Protein 2JI4 (pdb70)

Solvent-accessible surface area: 14111 Å² total; per-residue (Å²): 50,50,10,2,0,2,0,6,54,75,91,38,7,64,87,5,1,130,77,0,5,149,110,39,63,59,152,40,12,129,34,87,21,94,76,51,133,101,199,89,15,86,24,86,36,79,71,85,2,158,43,77,26,0,1,0,1,3,1,8,22,204,83,45,86,28,4,20,95,3,6,22,57,0,1,127,31,0,98,92,41,63,18,153,21,5,6,0,0,5,0,18,4,8,98,10,107,146,152,120,68,4,92,106,8,0,44,66,4,20,171,12,10,4,59,31,0,0,0,1,17,11,51,89,109,102,3,67,62,49,18,125,37,87,26,24,40,16,105,2,6,35,3,3,20,37,21,0,78,112,100,4,101,96,28,155,64,3,5,0,0,0,26,35,83,96,10,29,175,56,0,76,28,2,1,118,94,6,184,35,45,58,0,26,3,111,189,67,71,19,76,45,109,6,44,51,74,5,0,0,0,0,7,17,10,0,41,102,4,73,50,3,26,38,0,0,83,13,0,88,146,110,39,2,107,80,0,10,0,0,0,3,5,0,44,1,48,110,70,4,4,126,76,0,72,131,22,24,0,49,30,0,0,0,0,18,0,3,30,5,87,88,26,76,158,99,0,94,37,9,83,47,8,50,0,0,53,0,0,5,32,0,0,101,35,44,74,99,69,72,76,45,76,166,15,44,82,147,17,17,47,145

Foldseek 3Di:
DEAEEELDADPLFCVLVVLLCVVVVHDHFDWHWDADPVGDIDIGGDDQQAQYAYEYEAFADPCRVVSLNSLLVVLLVSVVSHHPAYEYEQADQPQQQDVRVLLVSQVSNVVSPHAEYEYEDGPDPCSCVSHPHYYHHHYPVQQVLVCCVPPPDPSQQEAEEELAVSCVVVSVVSCVVVVHHYKYWDVGAIDDQQAPGAYEYEEAEDAPCVSVQVVLVRSVVRHRDAYEYEHAYYNNPDCRLQSCQVGNHQAYEYEVSHRDVVSCVSHVSYHYQYDSVVVSQVVVCVVVVHDCVPRPPPDYSD

B-factor: mean 42.85, std 11.97, range [7.53, 80.92]

Organism: Homo sapiens (NCBI:txid9606)

Radius of gyration: 19.93 Å; Cα contacts (8 Å, |Δi|>4): 629; chains: 1; bounding box: 52×52×43 Å

Secondary structure (DSSP, 8-state):
--EEEE---SGGGGHHHHHHHHHHT-PPPPEEEEE-TTS-EEEEE-S--TT-EEEEE----S-HHHHHHHHHHHHHHHHHTT-SEEEEE-SS-SS-----HHHHHHHHHHHTT--EEEEES-SSGGGGGGSSS-EEEE--HHHHHHHHHHHSTTGGGEEEEESSGGGHHHHHHHHHHTT-EEEEE----EES--TTSEEEEEEEEE-S-HHHHHHHHHHHHTT--EEEEEEEEE---TTHHHHHHHSS--EEEEESSS--HHHHHT-TTEEEE--HHHHHHHHHHHHHT---TT-SSS----

GO terms:
  GO:0004857 enzyme inhibitor activity (F, TAS)
  GO:0006139 nucleobase-containing compound metabolic process (P, TAS)
  GO:0042802 identical protein binding (F, IPI)
  GO:0005515 protein binding (F, IPI)

CATH classification: 3.40.50.2020 (+1 more: 3.40.50.2020)

Sequence (302 aa):
GLVLFSANSNSSCMELSKKIAERLGVEMGKVQVYQEPNRETRVQIQESVRGKDVFIIQTVSKDVNTTIMELLIMVYACKTSCAKSIIGVIPYFPYSKQSIVSKLLASMMCKAGLTHLITMDLHQKEIQGFFNIPVDNLRASPFLLQYIQEEIPDYRNAVIVAKSPASAKRAQSFAERLRLGIAVIHPITVVGDVGGRIAIIVDDIIDDVDSFLAAAETLKERGAYKIFVMATHGLLSSDAPRRIEESAIDEVVVTNTIPHEVQKLQCPKIKTVDISMILSEAIRRIHNGESMSYLFRNIGLD

Structure (mmCIF, N/CA/C/O backbone):
data_2JI4
#
_entry.id   2JI4
#
_cell.length_a   104.400
_cell.length_b   104.400
_cell.length_c   192.000
_cell.angle_alpha   90.00
_cell.angle_beta   90.00
_cell.angle_gamma   120.00
#
_symmetry.space_group_name_H-M   'H 3 2'
#
loop_
_entity.id
_entity.type
_entity.pdbx_description
1 polymer 'PHOSPHORIBOSYL PYROPHOSPHATE SYNTHETASE-ASSOCIATED PROTEIN 2'
2 non-polymer 'CHLORIDE ION'
3 water water
#
loop_
_atom_site.group_PDB
_atom_site.id
_atom_site.type_symbol
_atom_site.label_atom_id
_atom_site.label_alt_id
_atom_site.label_comp_id
_atom_site.label_asym_id
_atom_site.label_entity_id
_atom_site.label_seq_id
_atom_site.pdbx_PDB_ins_code
_atom_site.Cartn_x
_atom_site.Cartn_y
_atom_site.Cartn_z
_atom_site.occupancy
_atom_site.B_iso_or_equiv
_atom_site.auth_seq_id
_atom_site.auth_comp_id
_atom_site.auth_asym_id
_atom_site.auth_atom_id
_atom_site.pdbx_PDB_model_num
ATOM 1 N N . GLY A 1 29 ? 4.973 -8.308 -25.896 1.00 57.47 19 GLY A N 1
ATOM 2 C CA . GLY A 1 29 ? 5.228 -9.776 -25.738 1.00 56.41 19 GLY A CA 1
ATOM 3 C C . GLY A 1 29 ? 5.883 -10.302 -26.981 1.00 54.98 19 GLY A C 1
ATOM 4 O O . GLY A 1 29 ? 6.187 -9.517 -27.878 1.00 54.37 19 GLY A O 1
ATOM 5 N N . LEU A 1 30 ? 6.102 -11.616 -27.056 1.00 53.54 20 LEU A N 1
ATOM 6 C CA . LEU A 1 30 ? 5.781 -12.566 -25.991 1.00 49.42 20 LEU A CA 1
ATOM 7 C C . LEU A 1 30 ? 7.007 -13.394 -25.686 1.00 48.57 20 LEU A C 1
ATOM 8 O O . LEU A 1 30 ? 7.735 -13.781 -26.587 1.00 48.57 20 LEU A O 1
ATOM 13 N N . VAL A 1 31 ? 7.233 -13.672 -24.412 1.00 47.87 21 VAL A N 1
ATOM 14 C CA . VAL A 1 31 ? 8.422 -14.399 -23.998 1.00 46.37 21 VAL A CA 1
ATOM 15 C C . VAL A 1 31 ? 8.020 -15.457 -22.975 1.00 46.10 21 VAL A C 1
ATOM 16 O O . VAL A 1 31 ? 7.228 -15.168 -22.073 1.00 46.62 21 VAL A O 1
ATOM 20 N N . LEU A 1 32 ? 8.528 -16.683 -23.130 1.00 45.05 22 LEU A N 1
ATOM 21 C CA . LEU A 1 32 ? 8.300 -17.724 -22.139 1.00 42.20 22 LEU A CA 1
ATOM 22 C C . LEU A 1 32 ? 9.587 -18.048 -21.427 1.00 41.56 22 LEU A C 1
ATOM 23 O O . LEU A 1 32 ? 10.605 -18.237 -22.065 1.00 41.33 22 LEU A O 1
ATOM 28 N N . PHE A 1 33 ? 9.536 -18.132 -20.102 1.00 42.68 23 PHE A N 1
ATOM 29 C CA . PHE A 1 33 ? 10.673 -18.604 -19.330 1.00 40.28 23 PHE A CA 1
ATOM 30 C C . PHE A 1 33 ? 10.298 -19.831 -18.502 1.00 38.77 23 PHE A C 1
ATOM 31 O O . PHE A 1 33 ? 9.137 -20.047 -18.188 1.00 40.42 23 PHE A O 1
ATOM 39 N N . SER A 1 34 ? 11.278 -20.652 -18.162 1.00 37.10 24 SER A N 1
ATOM 40 C CA . SER A 1 34 ? 11.063 -21.646 -17.137 1.00 36.84 24 SER A CA 1
ATOM 41 C C . SER A 1 34 ? 11.923 -21.224 -15.976 1.00 37.52 24 SER A C 1
ATOM 42 O O . SER A 1 34 ? 13.060 -20.822 -16.183 1.00 42.64 24 SER A O 1
ATOM 45 N N . ALA A 1 35 ? 11.401 -21.300 -14.760 1.00 35.87 25 ALA A N 1
ATOM 46 C CA . ALA A 1 35 ? 12.207 -20.964 -13.586 1.00 35.55 25 ALA A CA 1
ATOM 47 C C . ALA A 1 35 ? 12.668 -22.244 -12.907 1.00 36.50 25 ALA A C 1
ATOM 48 O O . ALA A 1 35 ? 13.155 -22.218 -11.762 1.00 35.95 25 ALA A O 1
ATOM 50 N N . ASN A 1 36 ? 12.510 -23.368 -13.614 1.00 35.34 26 ASN A N 1
ATOM 51 C CA . ASN A 1 36 ? 12.962 -24.661 -13.084 1.00 34.94 26 ASN A CA 1
ATOM 52 C C . ASN A 1 36 ? 14.410 -24.948 -13.419 1.00 35.48 26 ASN A C 1
ATOM 53 O O . ASN A 1 36 ? 14.923 -24.415 -14.404 1.00 36.19 26 ASN A O 1
ATOM 58 N N . SER A 1 37 ? 15.071 -25.744 -12.572 1.00 38.26 27 SER A N 1
ATOM 59 C CA . SER A 1 37 ? 16.532 -25.965 -12.658 1.00 40.57 27 SER A CA 1
ATOM 60 C C . SER A 1 37 ? 16.960 -27.414 -12.948 1.00 43.30 27 SER A C 1
ATOM 61 O O . SER A 1 37 ? 18.153 -27.720 -12.888 1.00 44.16 27 SER A O 1
ATOM 64 N N . ASN A 1 38 ? 16.005 -28.302 -13.240 1.00 45.71 28 ASN A N 1
ATOM 65 C CA . ASN A 1 38 ? 16.324 -29.647 -13.768 1.00 48.99 28 ASN A CA 1
ATOM 66 C C . ASN A 1 38 ? 15.387 -30.110 -14.880 1.00 50.13 28 ASN A C 1
ATOM 67 O O . ASN A 1 38 ? 14.203 -29.786 -14.880 1.00 49.97 28 ASN A O 1
ATOM 72 N N . SER A 1 39 ? 15.946 -30.882 -15.811 1.00 52.09 29 SER A N 1
ATOM 73 C CA . SER A 1 39 ? 15.280 -31.291 -17.049 1.00 51.39 29 SER A CA 1
ATOM 74 C C . SER A 1 39 ? 13.833 -31.777 -16.881 1.00 52.04 29 SER A C 1
ATOM 75 O O . SER A 1 39 ? 12.945 -31.452 -17.707 1.00 50.22 29 SER A O 1
ATOM 78 N N . SER A 1 40 ? 13.592 -32.545 -15.813 1.00 50.11 30 SER A N 1
ATOM 79 C CA . SER A 1 40 ? 12.281 -33.160 -15.608 1.00 46.35 30 SER A CA 1
ATOM 80 C C . SER A 1 40 ? 11.196 -32.124 -15.346 1.00 45.14 30 SER A C 1
ATOM 81 O O . SER A 1 40 ? 10.028 -32.324 -15.725 1.00 46.62 30 SER A O 1
ATOM 84 N N . CYS A 1 41 ? 11.588 -31.011 -14.730 1.00 39.75 31 CYS A N 1
ATOM 85 C CA . CYS A 1 41 ? 10.645 -29.966 -14.391 1.00 39.11 31 CYS A CA 1
ATOM 86 C C . CYS A 1 41 ? 10.475 -28.946 -15.486 1.00 43.05 31 CYS A C 1
ATOM 87 O O . CYS A 1 41 ? 9.659 -28.035 -15.367 1.00 45.05 31 CYS A O 1
ATOM 90 N N . MET A 1 42 ? 11.228 -29.100 -16.566 1.00 46.11 32 MET A N 1
ATOM 91 C CA . MET A 1 42 ? 11.133 -28.168 -17.658 1.00 48.66 32 MET A CA 1
ATOM 92 C C . MET A 1 42 ? 10.381 -28.810 -18.813 1.00 49.99 32 MET A C 1
ATOM 93 O O . MET A 1 42 ? 10.247 -28.210 -19.893 1.00 48.61 32 MET A O 1
ATOM 98 N N . GLU A 1 43 ? 9.901 -30.036 -18.604 1.00 50.36 33 GLU A N 1
ATOM 99 C CA . GLU A 1 43 ? 9.222 -30.747 -19.690 1.00 49.40 33 GLU A CA 1
ATOM 100 C C . GLU A 1 43 ? 7.956 -30.018 -20.115 1.00 47.45 33 GLU A C 1
ATOM 101 O O . GLU A 1 43 ? 7.740 -29.765 -21.302 1.00 46.80 33 GLU A O 1
ATOM 107 N N . LEU A 1 44 ? 7.131 -29.661 -19.137 1.00 44.65 34 LEU A N 1
ATOM 108 C CA . LEU A 1 44 ? 5.871 -28.997 -19.430 1.00 42.04 34 LEU A CA 1
ATOM 109 C C . LEU A 1 44 ? 6.110 -27.715 -20.217 1.00 41.31 34 LEU A C 1
ATOM 110 O O . LEU A 1 44 ? 5.477 -27.488 -21.254 1.00 38.79 34 LEU A O 1
ATOM 115 N N . SER A 1 45 ? 7.024 -26.884 -19.717 1.00 38.97 35 SER A N 1
ATOM 116 C CA . SER A 1 45 ? 7.330 -25.625 -20.374 1.00 40.72 35 SER A CA 1
ATOM 117 C C . SER A 1 45 ? 7.736 -25.860 -21.836 1.00 42.49 35 SER A C 1
ATOM 118 O O . SER A 1 45 ? 7.286 -25.150 -22.738 1.00 41.76 35 SER A O 1
ATOM 121 N N . LYS A 1 46 ? 8.559 -26.883 -22.056 1.00 45.20 36 LYS A N 1
ATOM 122 C CA . LYS A 1 46 ? 8.997 -27.306 -23.391 1.00 47.15 36 LYS A CA 1
ATOM 123 C C . LYS A 1 46 ? 7.823 -27.690 -24.315 1.00 46.23 36 LYS A C 1
ATOM 124 O O . LYS A 1 46 ? 7.819 -27.347 -25.497 1.00 48.49 36 LYS A O 1
ATOM 130 N N . LYS A 1 47 ? 6.822 -28.378 -23.770 1.00 45.13 37 LYS A N 1
ATOM 131 C CA . LYS A 1 47 ? 5.631 -28.759 -24.540 1.00 42.76 37 LYS A CA 1
ATOM 132 C C . LYS A 1 47 ? 4.753 -27.586 -24.874 1.00 42.49 37 LYS A C 1
ATOM 133 O O . LYS A 1 47 ? 4.159 -27.541 -25.959 1.00 46.16 37 LYS A O 1
ATOM 139 N N . ILE A 1 48 ? 4.628 -26.669 -23.917 1.00 38.09 38 ILE A N 1
ATOM 140 C CA . ILE A 1 48 ? 3.858 -25.437 -24.115 1.00 31.47 38 ILE A CA 1
ATOM 141 C C . ILE A 1 48 ? 4.491 -24.608 -25.241 1.00 32.46 38 ILE A C 1
ATOM 142 O O . ILE A 1 48 ? 3.800 -23.931 -25.990 1.00 31.88 38 ILE A O 1
ATOM 147 N N . ALA A 1 49 ? 5.812 -24.667 -25.349 1.00 36.52 39 ALA A N 1
ATOM 148 C CA . ALA A 1 49 ? 6.517 -23.866 -26.334 1.00 40.49 39 ALA A CA 1
ATOM 149 C C . ALA A 1 49 ? 6.308 -24.483 -27.702 1.00 45.31 39 ALA A C 1
ATOM 150 O O . ALA A 1 49 ? 6.074 -23.763 -28.669 1.00 46.39 39 ALA A O 1
ATOM 152 N N . GLU A 1 50 ? 6.365 -25.817 -27.772 1.00 49.76 40 GLU A N 1
ATOM 153 C CA . GLU A 1 50 ? 6.180 -26.524 -29.039 1.00 53.35 40 GLU A CA 1
ATOM 154 C C . GLU A 1 50 ? 4.792 -26.262 -29.576 1.00 51.04 40 GLU A C 1
ATOM 155 O O . GLU A 1 50 ? 4.601 -26.147 -30.790 1.00 49.53 40 GLU A O 1
ATOM 161 N N . ARG A 1 51 ? 3.833 -26.140 -28.663 1.00 48.73 41 ARG A N 1
ATOM 162 C CA . ARG A 1 51 ? 2.456 -25.880 -29.056 1.00 48.10 41 ARG A CA 1
ATOM 163 C C . ARG A 1 51 ? 2.264 -24.466 -29.589 1.00 49.11 41 ARG A C 1
ATOM 164 O O . ARG A 1 51 ? 1.608 -24.269 -30.614 1.00 48.68 41 ARG A O 1
ATOM 172 N N . LEU A 1 52 ? 2.852 -23.475 -28.927 1.00 48.87 42 LEU A N 1
ATOM 173 C CA . LEU A 1 52 ? 2.682 -22.096 -29.401 1.00 48.13 42 LEU A CA 1
ATOM 174 C C . LEU A 1 52 ? 3.525 -21.812 -30.650 1.00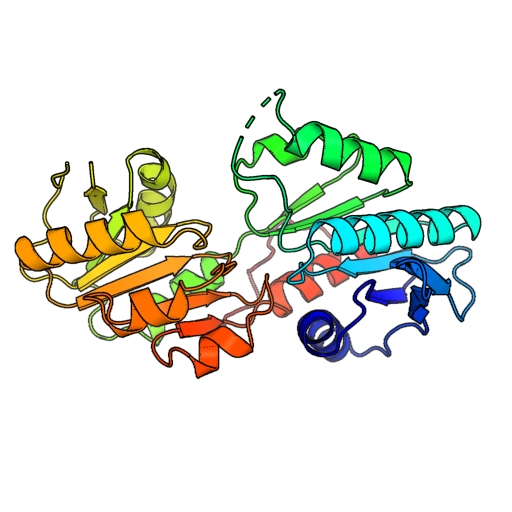 50.68 42 LEU A C 1
ATOM 175 O O . LEU A 1 52 ? 3.286 -20.842 -31.362 1.00 52.22 42 LEU A O 1
ATOM 180 N N . GLY A 1 53 ? 4.500 -22.679 -30.909 1.00 51.65 43 GLY A N 1
ATOM 181 C CA . GLY A 1 53 ? 5.408 -22.521 -32.024 1.00 48.58 43 GLY A CA 1
ATOM 182 C C . GLY A 1 53 ? 6.419 -21.437 -31.754 1.00 48.17 43 GLY A C 1
ATOM 183 O O . GLY A 1 53 ? 6.588 -20.540 -32.572 1.00 48.99 43 GLY A O 1
ATOM 184 N N . VAL A 1 54 ? 7.089 -21.510 -30.606 1.00 48.19 44 VAL A N 1
ATOM 185 C CA . VAL A 1 54 ? 8.122 -20.528 -30.246 1.00 49.14 44 VAL A CA 1
ATOM 186 C C . VAL A 1 54 ? 9.376 -21.166 -29.626 1.00 50.42 44 VAL A C 1
ATOM 187 O O . VAL A 1 54 ? 9.338 -22.307 -29.152 1.00 51.69 44 VAL A O 1
ATOM 191 N N . GLU A 1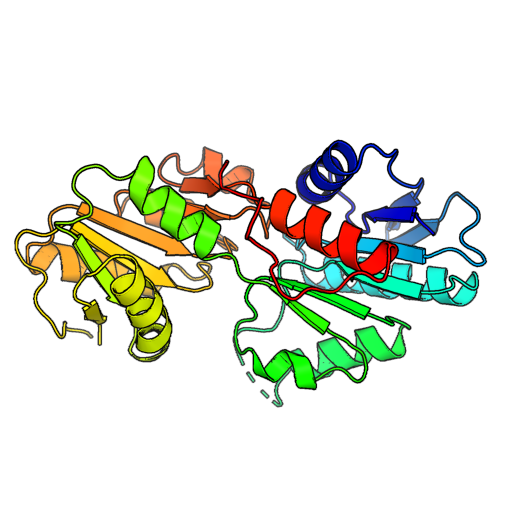 55 ? 10.478 -20.416 -29.633 1.00 51.72 45 GLU A N 1
ATOM 192 C CA . GLU A 1 55 ? 11.663 -20.742 -28.817 1.00 53.43 45 GLU A CA 1
ATOM 193 C C . GLU A 1 55 ? 11.399 -20.410 -27.342 1.00 48.75 45 GLU A C 1
ATOM 194 O O . GLU A 1 55 ? 10.599 -19.544 -27.064 1.00 47.97 45 GLU A O 1
ATOM 200 N N . MET A 1 56 ? 12.048 -21.103 -26.403 1.00 47.91 46 MET A N 1
ATOM 201 C CA . MET A 1 56 ? 12.010 -20.710 -24.984 1.00 46.74 46 MET A CA 1
ATOM 202 C C . MET A 1 56 ? 12.960 -19.536 -24.813 1.00 47.87 46 MET A C 1
ATOM 203 O O . MET A 1 56 ? 13.895 -19.379 -25.591 1.00 50.60 46 MET A O 1
ATOM 208 N N . GLY A 1 57 ? 12.743 -18.705 -23.806 1.00 47.89 47 GLY A N 1
ATOM 209 C CA . GLY A 1 57 ? 13.692 -17.627 -23.549 1.00 48.24 47 GLY A CA 1
ATOM 210 C C . GLY A 1 57 ? 14.978 -18.190 -22.968 1.00 49.13 47 GLY A C 1
ATOM 211 O O . GLY A 1 57 ? 14.982 -19.286 -22.400 1.00 46.18 47 GLY A O 1
ATOM 212 N N . LYS A 1 58 ? 16.080 -17.459 -23.104 1.00 50.27 48 LYS A N 1
ATOM 213 C CA . LYS A 1 58 ? 17.320 -17.896 -22.465 1.00 53.24 48 LYS A CA 1
ATOM 214 C C . LYS A 1 58 ? 17.337 -17.454 -21.001 1.00 52.49 48 LYS A C 1
ATOM 215 O O . LYS A 1 58 ? 17.061 -16.296 -20.692 1.00 5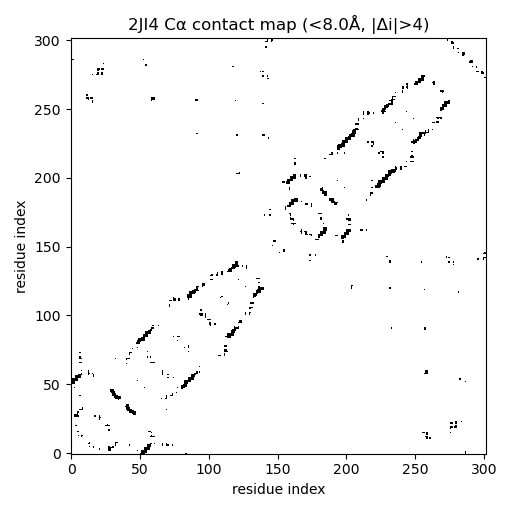5.43 48 LYS A O 1
ATOM 221 N N . VAL A 1 59 ? 17.641 -18.380 -20.102 1.00 48.89 49 VAL A N 1
ATOM 222 C CA . VAL A 1 59 ? 17.812 -18.062 -18.693 1.00 46.47 49 VAL A CA 1
ATOM 223 C C . VAL A 1 59 ? 18.741 -19.077 -18.097 1.00 46.82 49 VAL A C 1
ATOM 224 O O . VAL A 1 59 ? 18.864 -20.194 -18.603 1.00 45.71 49 VAL A O 1
ATOM 228 N N . GLN A 1 60 ? 19.382 -18.703 -17.002 1.00 47.05 50 GLN A N 1
ATOM 229 C CA . GLN A 1 60 ? 20.093 -19.683 -16.205 1.00 47.80 50 GLN A CA 1
ATOM 230 C C . GLN A 1 60 ? 19.504 -19.740 -14.804 1.00 45.83 50 GLN A C 1
ATOM 231 O O . GLN A 1 60 ? 19.391 -18.719 -14.115 1.00 45.22 50 GLN A O 1
ATOM 237 N N . VAL A 1 61 ? 19.092 -20.936 -14.399 1.00 43.45 51 VAL A N 1
ATOM 238 C CA . VAL A 1 61 ? 18.639 -21.137 -13.031 1.00 40.28 51 VAL A CA 1
ATOM 239 C C . VAL A 1 61 ? 19.431 -22.247 -12.355 1.00 41.61 51 VAL A C 1
ATOM 240 O O . VAL A 1 61 ? 19.262 -23.436 -12.639 1.00 42.55 51 VAL A O 1
ATOM 244 N N . TYR A 1 62 ? 20.302 -21.851 -11.451 1.00 41.85 52 TYR A N 1
ATOM 245 C CA . TYR A 1 62 ? 21.127 -22.829 -10.778 1.00 47.84 52 TYR A CA 1
ATOM 246 C C . TYR A 1 62 ? 21.260 -22.482 -9.30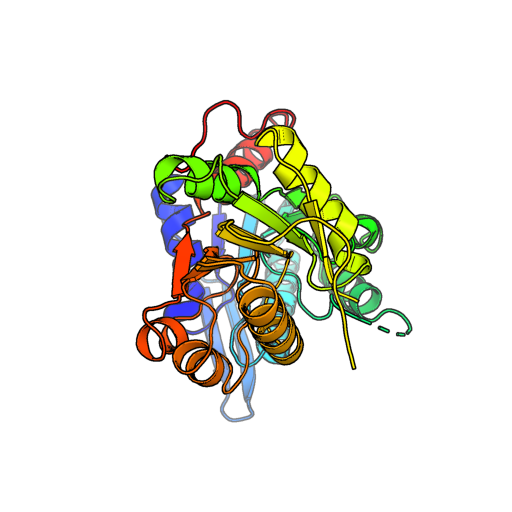4 1.00 46.62 52 TYR A C 1
ATOM 247 O O . TYR A 1 62 ? 20.531 -21.642 -8.783 1.00 45.24 52 TYR A O 1
ATOM 256 N N . GLN A 1 63 ? 22.228 -23.115 -8.657 1.00 46.98 53 GLN A N 1
ATOM 257 C CA . GLN A 1 63 ? 22.383 -23.012 -7.224 1.00 48.03 53 GLN A CA 1
ATOM 258 C C . GLN A 1 63 ? 23.863 -22.751 -6.869 1.00 48.71 53 GLN A C 1
ATOM 259 O O . GLN A 1 63 ? 24.739 -23.477 -7.321 1.00 51.20 53 GLN A O 1
ATOM 265 N N . GLU A 1 64 ? 24.147 -21.710 -6.088 1.00 48.57 54 GLU A N 1
ATOM 266 C CA . GLU A 1 64 ? 25.502 -21.482 -5.563 1.00 48.00 54 GLU A CA 1
ATOM 267 C C . GLU A 1 64 ? 25.898 -22.610 -4.604 1.00 46.29 54 GLU A C 1
ATOM 268 O O . GLU A 1 64 ? 25.032 -23.303 -4.088 1.00 45.89 54 GLU A O 1
ATOM 274 N N . PRO A 1 65 ? 27.206 -22.785 -4.348 1.00 46.42 55 PRO A N 1
ATOM 275 C CA . PRO A 1 65 ? 27.671 -23.762 -3.347 1.00 48.02 55 PRO A CA 1
ATOM 276 C C . PRO A 1 65 ? 27.104 -23.579 -1.922 1.00 49.17 55 PRO A C 1
ATOM 277 O O . PRO A 1 65 ? 27.081 -24.529 -1.143 1.00 50.72 55 PRO A O 1
ATOM 281 N N . ASN A 1 66 ? 26.649 -22.383 -1.575 1.00 49.64 56 ASN A N 1
ATOM 282 C CA . ASN A 1 66 ? 25.976 -22.201 -0.285 1.00 50.30 56 ASN A CA 1
ATOM 283 C C . ASN A 1 66 ? 24.477 -22.502 -0.366 1.00 48.93 56 ASN A C 1
ATOM 284 O O . ASN A 1 66 ? 23.739 -22.323 0.597 1.00 49.88 56 ASN A O 1
ATOM 289 N N . ARG A 1 67 ? 24.043 -22.928 -1.539 1.00 46.08 57 ARG A N 1
ATOM 290 C CA . ARG A 1 67 ? 22.672 -23.350 -1.772 1.00 48.68 57 ARG A CA 1
ATOM 291 C C . ARG A 1 67 ? 21.656 -22.204 -1.956 1.00 45.45 57 ARG A C 1
ATOM 292 O O . ARG A 1 67 ? 20.451 -22.443 -2.004 1.00 47.56 57 ARG A O 1
ATOM 300 N N . GLU A 1 68 ? 22.144 -20.973 -2.088 1.00 41.97 58 GLU A N 1
ATOM 301 C CA . GLU A 1 68 ? 21.323 -19.864 -2.580 1.00 36.03 58 GLU A CA 1
ATOM 302 C C . GLU A 1 68 ? 21.042 -20.049 -4.048 1.00 35.22 58 GLU A C 1
ATOM 303 O O . GLU A 1 68 ? 21.846 -20.631 -4.772 1.00 32.93 58 GLU A O 1
ATOM 309 N N . THR A 1 69 ? 19.927 -19.487 -4.504 1.00 33.25 59 THR A N 1
ATOM 310 C CA . THR A 1 69 ? 19.519 -19.649 -5.883 1.00 32.00 59 THR A CA 1
ATOM 311 C C . THR A 1 69 ? 20.085 -18.535 -6.769 1.00 32.85 59 THR A C 1
ATOM 312 O O . THR A 1 69 ? 20.407 -17.435 -6.294 1.00 36.43 59 THR A O 1
ATOM 316 N N . ARG A 1 70 ? 20.244 -18.830 -8.050 0.50 28.03 60 ARG A N 1
ATOM 317 C CA . ARG A 1 70 ? 20.712 -17.839 -8.983 0.50 23.99 60 ARG A CA 1
ATOM 318 C C . ARG A 1 70 ? 19.853 -17.926 -10.221 0.50 26.05 60 ARG A C 1
ATOM 319 O O . ARG A 1 70 ? 19.714 -18.977 -10.830 0.50 24.31 60 ARG A O 1
ATOM 327 N N . VAL A 1 71 ? 19.236 -16.806 -10.555 1.00 32.20 61 VAL A N 1
ATOM 328 C CA . VAL A 1 71 ? 18.470 -16.668 -11.774 1.00 33.44 61 VAL A CA 1
ATOM 329 C C . VAL A 1 71 ? 19.222 -15.604 -12.515 1.00 37.91 61 VAL A C 1
ATOM 330 O O . VAL A 1 71 ? 19.756 -14.693 -11.889 1.00 33.26 61 VAL A O 1
ATOM 334 N N . GLN A 1 72 ? 19.280 -15.738 -13.838 1.00 40.75 62 GLN A N 1
ATOM 335 C CA . GLN A 1 72 ? 20.034 -14.833 -14.659 1.00 44.56 62 GLN A CA 1
ATOM 336 C C . GLN A 1 72 ? 19.381 -14.827 -16.036 1.00 46.44 62 GLN A C 1
ATOM 337 O O . GLN A 1 72 ? 19.405 -15.834 -16.748 1.00 45.42 62 GLN A O 1
ATOM 343 N N . ILE A 1 73 ? 18.780 -13.694 -16.394 1.00 46.30 63 ILE A N 1
ATOM 344 C CA . ILE A 1 73 ? 17.917 -13.607 -17.571 1.00 47.01 63 ILE A CA 1
ATOM 345 C C . ILE A 1 73 ? 18.730 -13.153 -18.762 1.00 50.52 63 ILE A C 1
ATOM 346 O O . ILE A 1 73 ? 19.205 -12.018 -18.809 1.00 52.57 63 ILE A O 1
ATOM 351 N N . GLN A 1 74 ? 18.897 -14.039 -19.731 1.00 52.36 64 GLN A N 1
ATOM 352 C CA . GLN A 1 74 ? 19.864 -13.786 -20.783 1.00 56.10 64 GLN A CA 1
ATOM 353 C C . GLN A 1 74 ? 19.257 -13.219 -22.059 1.00 56.36 64 GLN A C 1
ATOM 354 O O . GLN A 1 74 ? 19.488 -13.742 -23.137 1.00 58.98 64 GLN A O 1
ATOM 360 N N . GLU A 1 75 ? 18.488 -12.145 -21.912 1.00 56.98 65 GLU A N 1
ATOM 361 C CA . GLU A 1 75 ? 17.898 -11.417 -23.037 1.00 58.46 65 GLU A CA 1
ATOM 362 C C . GLU A 1 75 ? 17.034 -10.228 -22.555 1.00 56.63 65 GLU A C 1
ATOM 363 O O . GLU A 1 75 ? 16.585 -10.195 -21.398 1.00 54.37 65 GLU A O 1
ATOM 369 N N . SER A 1 76 ? 16.824 -9.250 -23.437 1.00 53.43 66 SER A N 1
ATOM 370 C CA . SER A 1 76 ? 15.961 -8.113 -23.114 1.00 52.64 66 SER A CA 1
ATOM 371 C C . SER A 1 76 ? 14.517 -8.555 -22.878 1.00 51.44 66 SER A C 1
ATOM 372 O O . SER A 1 76 ? 13.948 -9.341 -23.632 1.00 51.78 66 SER A O 1
ATOM 375 N N . VAL A 1 77 ? 13.933 -8.015 -21.822 1.00 49.46 67 VAL A N 1
ATOM 376 C CA . VAL A 1 77 ? 12.577 -8.328 -21.437 1.00 46.24 67 VAL A CA 1
ATOM 377 C C . VAL A 1 77 ? 11.745 -7.035 -21.476 1.00 45.19 67 VAL A C 1
ATOM 378 O O . VAL A 1 77 ? 10.517 -7.059 -21.458 1.00 47.01 67 VAL A O 1
ATOM 382 N N . ARG A 1 78 ? 12.432 -5.904 -21.571 1.00 43.69 68 ARG A N 1
ATOM 383 C CA . ARG A 1 78 ? 11.781 -4.609 -21.528 1.00 44.16 68 ARG A CA 1
ATOM 384 C C . ARG A 1 78 ? 10.558 -4.519 -22.438 1.00 46.63 68 ARG A C 1
ATOM 385 O O . ARG A 1 78 ? 10.588 -4.956 -23.599 1.00 50.19 68 ARG A O 1
ATOM 393 N N . GLY A 1 79 ? 9.478 -3.959 -21.906 1.00 47.25 69 GLY A N 1
ATOM 394 C CA . GLY A 1 79 ? 8.247 -3.775 -22.673 1.00 48.61 69 GLY A CA 1
ATOM 395 C C . GLY A 1 79 ? 7.499 -5.053 -23.030 1.00 49.29 69 GLY A C 1
ATOM 396 O O . GLY A 1 79 ? 6.365 -4.994 -23.496 1.00 52.23 69 GLY A O 1
ATOM 397 N N . LYS A 1 80 ? 8.119 -6.208 -22.798 1.00 49.39 70 LYS A N 1
ATOM 398 C CA . LYS A 1 80 ? 7.573 -7.501 -23.229 1.00 48.30 70 LYS A CA 1
ATOM 399 C C . LYS A 1 80 ? 6.563 -8.138 -22.270 1.00 48.10 70 LYS A C 1
ATOM 400 O O . LYS A 1 80 ? 6.530 -7.821 -21.065 1.00 46.76 70 LYS A O 1
ATOM 406 N N . ASP A 1 81 ? 5.732 -9.026 -22.821 1.00 46.57 71 ASP A N 1
ATOM 407 C CA . ASP A 1 81 ? 4.778 -9.811 -22.030 1.00 47.97 71 ASP A CA 1
ATOM 408 C C . ASP A 1 81 ? 5.382 -11.162 -21.760 1.00 44.76 71 ASP A C 1
ATOM 409 O O . ASP A 1 81 ? 5.574 -11.961 -22.673 1.00 42.44 71 ASP A O 1
ATOM 414 N N . VAL A 1 82 ? 5.676 -11.405 -20.489 1.00 41.55 72 VAL A N 1
ATOM 415 C CA . VAL A 1 82 ? 6.517 -12.513 -20.097 1.00 40.57 72 VAL A CA 1
ATOM 416 C C . VAL A 1 82 ? 5.748 -13.527 -19.274 1.00 40.73 72 VAL A C 1
ATOM 417 O O . VAL A 1 82 ? 5.214 -13.195 -18.212 1.00 43.68 72 VAL A O 1
ATOM 421 N N . PHE A 1 83 ? 5.694 -14.763 -19.768 1.00 37.94 73 PHE A N 1
ATOM 422 C CA . PHE A 1 83 ? 5.034 -15.854 -19.056 1.00 34.23 73 PHE A CA 1
ATOM 423 C C . PHE A 1 83 ? 6.088 -16.744 -18.458 1.00 34.93 73 PHE A C 1
ATOM 424 O O . PHE A 1 83 ? 6.840 -17.391 -19.192 1.00 34.68 73 PHE A O 1
ATOM 432 N N . ILE A 1 84 ? 6.155 -16.771 -17.129 1.00 32.56 74 ILE A N 1
ATOM 433 C CA . ILE A 1 84 ? 7.126 -17.595 -16.412 1.00 30.38 74 ILE A CA 1
ATOM 434 C C . ILE A 1 84 ? 6.480 -18.917 -16.058 1.00 32.54 74 ILE A C 1
ATOM 435 O O . ILE A 1 84 ? 5.510 -18.951 -15.294 1.00 34.46 74 ILE A O 1
ATOM 440 N N . ILE A 1 85 ? 7.019 -20.013 -16.584 1.00 33.51 75 ILE A N 1
ATOM 441 C CA . ILE A 1 85 ? 6.428 -21.335 -16.340 1.00 31.38 75 ILE A CA 1
ATOM 442 C C . ILE A 1 85 ? 7.151 -22.071 -15.217 1.00 31.13 75 ILE A C 1
ATOM 443 O O . ILE A 1 85 ? 8.365 -22.304 -15.277 1.00 31.71 75 ILE A O 1
ATOM 448 N N . GLN A 1 86 ? 6.401 -22.461 -14.202 1.00 28.41 76 GLN A N 1
ATOM 449 C CA . GLN A 1 86 ? 7.044 -22.994 -13.010 1.00 31.32 76 GLN A CA 1
ATOM 450 C C . GLN A 1 86 ? 6.319 -24.205 -12.456 1.00 33.04 76 GLN A C 1
ATOM 451 O O . GLN A 1 86 ? 5.245 -24.079 -11.873 1.00 35.39 76 GLN A O 1
ATOM 457 N N . THR A 1 87 ? 6.900 -25.387 -12.626 1.00 33.97 77 THR A N 1
ATOM 458 C CA . THR A 1 87 ? 6.331 -26.556 -11.975 1.00 35.65 77 THR A CA 1
ATOM 459 C C . THR A 1 87 ? 7.005 -26.840 -10.613 1.00 34.32 77 THR A C 1
ATOM 460 O O . THR A 1 87 ? 8.037 -26.252 -10.274 1.00 32.79 77 THR A O 1
ATOM 464 N N . VAL A 1 88 ? 6.425 -27.740 -9.831 1.00 34.46 78 VAL A N 1
ATOM 465 C CA . VAL A 1 88 ? 6.984 -28.022 -8.513 1.00 34.87 78 VAL A CA 1
ATOM 466 C C . VAL A 1 88 ? 7.909 -29.220 -8.514 1.00 33.93 78 VAL A C 1
ATOM 467 O O . VAL A 1 88 ? 7.510 -30.325 -8.834 1.00 36.37 78 VAL A O 1
ATOM 471 N N . SER A 1 89 ? 9.156 -28.979 -8.143 1.00 37.28 79 SER A N 1
ATOM 472 C CA . SER A 1 89 ? 10.164 -30.025 -8.007 1.00 36.06 79 SER A CA 1
ATOM 473 C C . SER A 1 89 ? 10.066 -30.675 -6.620 1.00 35.53 79 SER A C 1
ATOM 474 O O . SER A 1 89 ? 9.241 -30.312 -5.783 1.00 35.54 79 SER A O 1
ATOM 477 N N . LYS A 1 90 ? 10.923 -31.653 -6.401 1.00 36.67 80 LYS A N 1
ATOM 478 C CA . LYS A 1 90 ? 11.077 -32.284 -5.110 1.00 42.26 80 LYS A CA 1
ATOM 479 C C . LYS A 1 90 ? 11.226 -31.225 -3.988 1.00 40.89 80 LYS A C 1
ATOM 480 O O . LYS A 1 90 ? 10.548 -31.291 -2.971 1.00 40.09 80 LYS A O 1
ATOM 486 N N . ASP A 1 91 ? 12.104 -30.240 -4.205 1.00 44.97 81 ASP A N 1
ATOM 487 C CA . ASP A 1 91 ? 12.393 -29.163 -3.233 1.00 44.49 81 ASP A CA 1
ATOM 488 C C . ASP A 1 91 ? 11.471 -27.970 -3.450 1.00 39.75 81 ASP A C 1
ATOM 489 O O . ASP A 1 91 ? 11.843 -27.006 -4.108 1.00 41.06 81 ASP A O 1
ATOM 494 N N . VAL A 1 92 ? 10.273 -28.048 -2.891 1.00 36.16 82 VAL A N 1
ATOM 495 C CA . VAL A 1 92 ? 9.220 -27.079 -3.167 1.00 36.00 82 VAL A CA 1
ATOM 496 C C . VAL A 1 92 ? 9.634 -25.642 -2.793 1.00 36.31 82 VAL A C 1
ATOM 497 O O . VAL A 1 92 ? 9.521 -24.740 -3.613 1.00 38.69 82 VAL A O 1
ATOM 501 N N . ASN A 1 93 ? 10.149 -25.451 -1.578 1.00 33.56 83 ASN A N 1
ATOM 502 C CA . ASN A 1 93 ? 10.696 -24.173 -1.127 1.00 30.92 83 ASN A CA 1
ATOM 503 C C . ASN A 1 93 ? 11.721 -23.546 -2.066 1.00 30.88 83 ASN A C 1
ATOM 504 O O . ASN A 1 93 ? 11.771 -22.327 -2.224 1.00 32.46 83 ASN A O 1
ATOM 509 N N . THR A 1 94 ? 12.569 -24.363 -2.665 1.00 31.13 84 THR A N 1
ATOM 510 C CA . THR A 1 94 ? 13.496 -23.847 -3.674 1.00 31.60 84 THR A CA 1
ATOM 511 C C . THR A 1 94 ? 12.761 -23.457 -4.973 1.00 30.85 84 THR A C 1
ATOM 512 O O . THR A 1 94 ? 13.071 -22.434 -5.594 1.00 32.89 84 THR A O 1
ATOM 516 N N . THR A 1 95 ? 11.765 -24.253 -5.344 1.00 31.13 85 THR A N 1
ATOM 517 C CA . THR A 1 95 ? 10.855 -23.910 -6.436 1.00 34.36 85 THR A CA 1
ATOM 518 C C . THR A 1 95 ? 10.262 -22.506 -6.244 1.00 34.34 85 THR A C 1
ATOM 519 O O . THR A 1 95 ? 10.218 -21.701 -7.168 1.00 37.09 85 THR A O 1
ATOM 523 N N . ILE A 1 96 ? 9.813 -22.220 -5.035 1.00 31.43 86 ILE A N 1
ATOM 524 C CA . ILE A 1 96 ? 9.280 -20.913 -4.705 1.00 31.45 86 ILE A CA 1
ATOM 525 C C . ILE A 1 96 ? 10.323 -19.806 -4.917 1.00 32.80 86 ILE A C 1
ATOM 526 O O . ILE A 1 96 ? 10.123 -18.906 -5.734 1.00 34.69 86 ILE A O 1
ATOM 531 N N . MET A 1 97 ? 11.454 -19.891 -4.227 1.00 34.78 87 MET A N 1
ATOM 532 C CA . MET A 1 97 ? 12.510 -18.893 -4.398 1.00 34.30 87 MET A CA 1
ATOM 533 C C . MET A 1 97 ? 12.959 -18.735 -5.854 1.00 35.91 87 MET A C 1
ATOM 534 O O . MET A 1 97 ? 13.130 -17.617 -6.314 1.00 4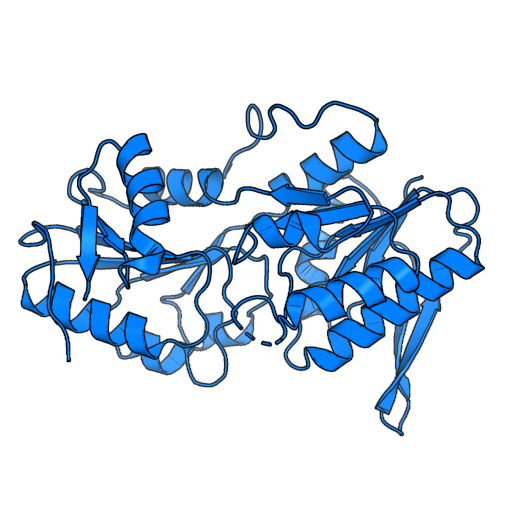0.83 87 MET A O 1
ATOM 539 N N . GLU A 1 98 ? 13.161 -19.823 -6.585 1.00 32.81 88 GLU A N 1
ATOM 540 C CA . GLU A 1 98 ? 13.444 -19.676 -8.022 1.00 33.82 88 GLU A CA 1
ATOM 541 C C . GLU A 1 98 ? 12.370 -18.836 -8.714 1.00 33.43 88 GLU A C 1
ATOM 542 O O . GLU A 1 98 ? 12.694 -17.953 -9.495 1.00 36.04 88 GLU A O 1
ATOM 548 N N . LEU A 1 99 ? 11.097 -19.110 -8.425 1.00 28.84 89 LEU A N 1
ATOM 549 C CA . LEU A 1 99 ? 10.015 -18.339 -8.995 1.00 28.52 89 LEU A CA 1
ATOM 550 C C . LEU A 1 99 ? 10.043 -16.865 -8.582 1.00 30.27 89 LEU A C 1
ATOM 551 O O . LEU A 1 99 ? 9.992 -15.966 -9.424 1.00 27.02 89 LEU A O 1
ATOM 556 N N . LEU A 1 100 ? 10.074 -16.637 -7.268 1.00 32.51 90 LEU A N 1
ATOM 557 C CA . LEU A 1 100 ? 10.050 -15.299 -6.703 1.00 30.31 90 LEU A CA 1
ATOM 558 C C . LEU A 1 100 ? 11.177 -14.442 -7.249 1.00 31.80 90 LEU A C 1
ATOM 559 O O . LEU A 1 100 ? 10.961 -13.316 -7.673 1.00 34.41 90 LEU A O 1
ATOM 564 N N . ILE A 1 101 ? 12.387 -14.986 -7.212 1.00 32.12 91 ILE A N 1
ATOM 565 C CA . ILE A 1 101 ? 13.573 -14.308 -7.690 1.00 30.22 91 ILE A CA 1
ATOM 566 C C . ILE A 1 101 ? 13.465 -13.987 -9.177 1.00 32.12 91 ILE A C 1
ATOM 567 O O . ILE A 1 101 ? 13.816 -12.888 -9.608 1.00 35.73 91 ILE A O 1
ATOM 572 N N . MET A 1 102 ? 12.957 -14.921 -9.968 1.00 31.45 92 MET A N 1
ATOM 573 C CA . MET A 1 102 ? 12.854 -14.653 -11.379 1.00 33.39 92 MET A CA 1
ATOM 574 C C . MET A 1 102 ? 11.842 -13.564 -11.677 1.00 33.50 92 MET A C 1
ATOM 575 O O . MET A 1 102 ? 12.074 -12.701 -12.531 1.00 35.02 92 MET A O 1
ATOM 580 N N . VAL A 1 103 ? 10.712 -13.624 -10.984 1.00 33.01 93 VAL A N 1
ATOM 581 C CA . VAL A 1 103 ? 9.642 -12.658 -11.169 1.00 32.92 93 VAL A CA 1
ATOM 582 C C . VAL A 1 103 ? 10.195 -11.273 -10.856 1.00 33.73 93 VAL A C 1
ATOM 583 O O . VAL A 1 103 ? 9.979 -10.321 -11.616 1.00 34.23 93 VAL A O 1
ATOM 587 N N . TYR A 1 104 ? 10.946 -11.185 -9.757 1.00 29.53 94 TYR A N 1
ATOM 588 C CA . TYR A 1 104 ? 11.557 -9.940 -9.327 1.00 30.29 94 TYR A CA 1
ATOM 589 C C . TYR A 1 104 ? 12.510 -9.369 -10.365 1.00 31.32 94 TYR A C 1
ATOM 590 O O . TYR A 1 104 ? 12.550 -8.156 -10.586 1.00 32.50 94 TYR A O 1
ATOM 599 N N . ALA A 1 105 ? 13.282 -10.239 -11.001 1.00 34.16 95 ALA A N 1
ATOM 600 C CA . ALA A 1 105 ? 14.239 -9.792 -12.013 1.00 37.42 95 ALA A CA 1
ATOM 601 C C . ALA A 1 105 ? 13.508 -9.238 -13.239 1.00 38.77 95 ALA A C 1
ATOM 602 O O . ALA A 1 105 ? 13.932 -8.262 -13.854 1.00 41.21 95 ALA A O 1
ATOM 604 N N . CYS A 1 106 ? 12.381 -9.849 -13.565 1.00 39.66 96 CYS A N 1
ATOM 605 C CA . CYS A 1 106 ? 11.552 -9.389 -14.671 1.00 38.42 96 CYS A CA 1
ATOM 606 C C . CYS A 1 106 ? 10.921 -8.054 -14.359 1.00 38.11 96 CYS A C 1
ATOM 607 O O . CYS A 1 106 ? 10.601 -7.296 -15.265 1.00 37.41 96 CYS A O 1
ATOM 610 N N . LYS A 1 107 ? 10.711 -7.782 -13.075 1.00 39.85 97 LYS A N 1
ATOM 611 C CA . LYS A 1 107 ? 10.098 -6.526 -12.672 1.00 40.31 97 LYS A CA 1
ATOM 612 C C . LYS A 1 107 ? 11.138 -5.431 -12.822 1.00 42.70 97 LYS A C 1
ATOM 613 O O . LYS A 1 107 ? 10.878 -4.382 -13.436 1.00 41.93 97 LYS A O 1
ATOM 619 N N . THR A 1 108 ? 12.321 -5.712 -12.279 1.00 41.89 98 THR A N 1
ATOM 620 C CA . THR A 1 108 ? 13.464 -4.832 -12.388 1.00 42.35 98 THR A CA 1
ATOM 621 C C . THR A 1 108 ? 13.802 -4.491 -13.846 1.00 43.16 98 THR A C 1
ATOM 622 O O . THR A 1 108 ? 14.215 -3.375 -14.140 1.00 47.37 98 THR A O 1
ATOM 626 N N . SER A 1 109 ? 13.627 -5.442 -14.757 1.00 40.15 99 SER A N 1
ATOM 627 C CA . SER A 1 109 ? 13.975 -5.219 -16.150 1.00 37.01 99 SER A CA 1
ATOM 628 C C . SER A 1 109 ? 12.794 -4.698 -16.940 1.00 38.03 99 SER A C 1
ATOM 629 O O . SER A 1 109 ? 12.805 -4.737 -18.180 1.00 35.31 99 SER A O 1
ATOM 632 N N . CYS A 1 110 ? 11.771 -4.236 -16.213 1.00 36.73 100 CYS A N 1
ATOM 633 C CA . CYS A 1 110 ? 10.659 -3.476 -16.784 1.00 36.90 100 CYS A CA 1
ATOM 634 C C . CYS A 1 110 ? 9.844 -4.236 -17.819 1.00 38.44 100 CYS A C 1
ATOM 635 O O . CYS A 1 110 ? 9.515 -3.688 -18.886 1.00 35.33 100 CYS A O 1
ATOM 638 N N . ALA A 1 111 ? 9.529 -5.493 -17.503 1.00 38.52 101 ALA A N 1
ATOM 639 C CA . ALA A 1 111 ? 8.617 -6.294 -18.304 1.00 37.12 101 ALA A CA 1
ATOM 640 C C . ALA A 1 111 ? 7.272 -5.583 -18.240 1.00 39.67 101 ALA A C 1
ATOM 641 O O . ALA A 1 111 ? 6.979 -4.907 -17.239 1.00 41.71 101 ALA A O 1
ATOM 643 N N . LYS A 1 112 ? 6.474 -5.694 -19.300 1.00 35.74 102 LYS A N 1
ATOM 644 C CA . LYS A 1 112 ? 5.189 -5.030 -19.320 1.00 36.30 102 LYS A CA 1
ATOM 645 C C . LYS A 1 112 ? 4.174 -5.802 -18.464 1.00 37.01 102 LYS A C 1
ATOM 646 O O . LYS A 1 112 ? 3.352 -5.223 -17.763 1.00 36.89 102 LYS A O 1
ATOM 652 N N . SER A 1 113 ? 4.233 -7.119 -18.536 1.00 34.15 103 SER A N 1
ATOM 653 C CA . SER A 1 113 ? 3.366 -7.945 -17.752 1.00 33.96 103 SER A CA 1
ATOM 654 C C . SER A 1 113 ? 4.155 -9.173 -17.348 1.00 33.99 103 SER A C 1
ATOM 655 O O . SER A 1 113 ? 5.005 -9.640 -18.086 1.00 33.83 103 SER A O 1
ATOM 658 N N . ILE A 1 114 ? 3.909 -9.668 -16.146 1.00 32.74 104 ILE A N 1
ATOM 659 C CA . ILE A 1 114 ? 4.612 -10.839 -15.682 1.00 31.29 104 ILE A CA 1
ATOM 660 C C . ILE A 1 114 ? 3.566 -11.832 -15.239 1.00 34.07 104 ILE A C 1
ATOM 661 O O . ILE A 1 114 ? 3.017 -11.732 -14.133 1.00 39.02 104 ILE A O 1
ATOM 666 N N . ILE A 1 115 ? 3.260 -12.771 -16.127 1.00 33.59 105 ILE A N 1
ATOM 667 C CA . ILE A 1 115 ? 2.252 -13.775 -15.856 1.00 31.21 105 ILE A CA 1
ATOM 668 C C . ILE A 1 115 ? 2.892 -15.035 -15.325 1.00 29.50 105 ILE A C 1
ATOM 669 O O . ILE A 1 115 ? 3.691 -15.662 -16.014 1.00 27.44 105 ILE A O 1
ATOM 674 N N . GLY A 1 116 ? 2.574 -15.388 -14.082 1.00 29.56 106 GLY A N 1
ATOM 675 C CA . GLY A 1 116 ? 2.952 -16.703 -13.566 1.00 31.68 106 GLY A CA 1
ATOM 676 C C . GLY A 1 116 ? 2.060 -17.809 -14.139 1.00 35.00 106 GLY A C 1
ATOM 677 O O . GLY A 1 116 ? 0.826 -17.765 -14.030 1.00 35.02 106 GLY A O 1
ATOM 678 N N . VAL A 1 117 ? 2.673 -18.798 -14.781 1.00 32.63 107 VAL A N 1
ATOM 679 C CA . VAL A 1 117 ? 1.944 -19.992 -15.173 1.00 30.09 107 VAL A CA 1
ATOM 680 C C . VAL A 1 117 ? 2.368 -21.117 -14.230 1.00 33.06 107 VAL A C 1
ATOM 681 O O . VAL A 1 117 ? 3.418 -21.752 -14.418 1.00 31.95 107 VAL A O 1
ATOM 685 N N . ILE A 1 118 ? 1.572 -21.322 -13.177 1.00 34.62 108 ILE A N 1
ATOM 686 C CA . ILE A 1 118 ? 1.969 -22.180 -12.065 1.00 31.19 108 ILE A CA 1
ATOM 687 C C . ILE A 1 118 ? 0.911 -23.236 -11.882 1.00 33.59 108 ILE A C 1
ATOM 688 O O . ILE A 1 118 ? 0.092 -23.164 -10.954 1.00 37.64 108 ILE A O 1
ATOM 693 N N . PRO A 1 119 ? 0.937 -24.254 -12.752 1.00 30.60 109 PRO A N 1
ATOM 694 C CA . PRO A 1 119 ? -0.194 -25.156 -12.865 1.00 29.20 109 PRO A CA 1
ATOM 695 C C . PRO A 1 119 ? -0.517 -25.823 -11.525 1.00 28.09 109 PRO A C 1
ATOM 696 O O . PRO A 1 119 ? -1.685 -25.968 -11.198 1.00 32.03 109 PRO A O 1
ATOM 700 N N . TYR A 1 120 ? 0.491 -26.195 -10.744 1.00 25.37 110 TYR A N 1
ATOM 701 C CA . TYR A 1 120 ? 0.227 -26.673 -9.373 1.00 28.76 110 TYR A CA 1
ATOM 702 C C . TYR A 1 120 ? 0.667 -25.648 -8.311 1.00 26.04 110 TYR A C 1
ATOM 703 O O . TYR A 1 120 ? 1.864 -25.415 -8.111 1.00 28.56 110 TYR A O 1
ATOM 712 N N . PHE A 1 121 ? -0.300 -25.005 -7.676 1.00 23.10 111 PHE A N 1
ATOM 713 C CA . PHE A 1 121 ? 0.005 -24.046 -6.629 1.00 25.05 111 PHE A CA 1
ATOM 714 C C . PHE A 1 121 ? 0.268 -24.766 -5.295 1.00 23.36 111 PHE A C 1
ATOM 715 O O . PHE A 1 121 ? -0.629 -25.400 -4.739 1.00 22.16 111 PHE A O 1
ATOM 723 N N . PRO A 1 122 ? 1.515 -24.702 -4.815 1.00 23.71 112 PRO A N 1
ATOM 724 C CA . PRO A 1 122 ? 1.948 -25.403 -3.608 1.00 30.00 112 PRO A CA 1
ATOM 725 C C . PRO A 1 122 ? 1.339 -24.803 -2.358 1.00 28.12 112 PRO A C 1
ATOM 726 O O . PRO A 1 122 ? 0.648 -23.790 -2.448 1.00 30.65 112 PRO A O 1
ATOM 730 N N . TYR A 1 123 ? 1.594 -25.422 -1.212 1.00 28.37 113 TYR A N 1
ATOM 731 C CA . TYR A 1 123 ? 1.055 -24.953 0.099 1.00 30.20 113 TYR A CA 1
ATOM 732 C C . TYR A 1 123 ? -0.416 -24.615 0.104 1.00 30.23 113 TYR A C 1
ATOM 733 O O . TYR A 1 123 ? -0.818 -23.670 0.758 1.00 28.39 113 TYR A O 1
ATOM 742 N N . SER A 1 124 ? -1.213 -25.390 -0.629 1.00 31.88 114 SER A N 1
ATOM 743 C CA . SER A 1 124 ? -2.583 -25.008 -0.929 1.00 26.56 114 SER A CA 1
ATOM 744 C C . SER A 1 124 ? -3.566 -25.957 -0.293 1.00 23.07 114 SER A C 1
ATOM 745 O O . SER A 1 124 ? -4.726 -25.621 -0.114 1.00 18.50 114 SER A O 1
ATOM 748 N N . LYS A 1 125 ? -3.116 -27.170 -0.003 1.00 24.93 115 LYS A N 1
ATOM 749 C CA . LYS A 1 125 ? -3.936 -28.093 0.749 1.00 32.37 115 LYS A CA 1
ATOM 750 C C . LYS A 1 125 ? -3.631 -27.916 2.262 1.00 31.61 115 LYS A C 1
ATOM 751 O O . LYS A 1 125 ? -2.599 -28.394 2.704 1.00 31.93 115 LYS A O 1
ATOM 757 N N . GLN A 1 126 ? -4.509 -27.244 3.027 1.00 32.71 116 GLN A N 1
ATOM 758 C CA . GLN A 1 126 ? -4.235 -26.835 4.480 1.00 36.24 116 GLN A CA 1
ATOM 759 C C . GLN A 1 126 ? -3.464 -27.792 5.376 1.00 31.56 116 GLN A C 1
ATOM 760 O O . GLN A 1 126 ? -3.998 -28.827 5.756 1.00 34.76 116 GLN A O 1
ATOM 762 N N . SER A 1 134 ? -3.960 -20.048 10.528 1.00 36.68 124 SER A N 1
ATOM 763 C CA . SER A 1 134 ? -3.377 -19.174 9.522 1.00 37.70 124 SER A CA 1
ATOM 764 C C . SER A 1 134 ? -3.238 -19.871 8.174 1.00 32.87 124 SER A C 1
ATOM 765 O O . SER A 1 134 ? -2.528 -20.847 8.049 1.00 33.35 124 SER A O 1
ATOM 768 N N . ILE A 1 135 ? -3.925 -19.360 7.167 1.00 33.68 125 ILE A N 1
ATOM 769 C CA . ILE A 1 135 ? -3.956 -20.005 5.851 1.00 30.14 125 ILE A CA 1
ATOM 770 C C . ILE A 1 135 ? -2.712 -19.620 5.096 1.00 25.29 125 ILE A C 1
ATOM 771 O O . ILE A 1 135 ? -2.597 -18.490 4.672 1.00 26.34 125 ILE A O 1
ATOM 776 N N . VAL A 1 136 ? -1.754 -20.547 5.009 1.00 24.65 126 VAL A N 1
ATOM 777 C CA . VAL A 1 136 ? -0.425 -20.305 4.411 1.00 25.01 126 VAL A CA 1
ATOM 778 C C . VAL A 1 136 ? -0.490 -20.071 2.889 1.00 30.19 126 VAL A C 1
ATOM 779 O O . VAL A 1 136 ? 0.362 -19.377 2.327 1.00 34.24 126 VAL A O 1
ATOM 783 N N . SER A 1 137 ? -1.493 -20.626 2.212 1.00 29.71 127 SER A N 1
ATOM 784 C CA . SER A 1 137 ? -1.624 -20.329 0.789 1.00 35.59 127 SER A CA 1
ATOM 785 C C . SER A 1 137 ? -1.860 -18.825 0.577 1.00 35.89 127 SER A C 1
ATOM 786 O O . SER A 1 137 ? -1.633 -18.319 -0.518 1.00 33.45 127 SER A O 1
ATOM 789 N N . LYS A 1 138 ? -2.271 -18.105 1.626 1.00 31.63 128 LYS A N 1
ATOM 790 C CA . LYS A 1 138 ? -2.488 -16.659 1.468 1.00 33.40 128 LYS A CA 1
ATOM 791 C C . LYS A 1 138 ? -1.141 -15.937 1.410 1.00 35.21 128 LYS A C 1
ATOM 792 O O . LYS A 1 138 ? -0.847 -15.166 0.474 1.00 32.05 128 LYS A O 1
ATOM 798 N N . LEU A 1 139 ? -0.346 -16.199 2.445 1.00 32.81 129 LEU A N 1
ATOM 799 C CA . LEU A 1 139 ? 1.022 -15.729 2.549 1.00 27.57 129 LEU A CA 1
ATOM 800 C C . LEU A 1 139 ? 1.805 -15.976 1.252 1.00 24.22 129 LEU A C 1
ATOM 801 O O . LEU A 1 139 ? 2.485 -15.082 0.738 1.00 20.64 129 LEU A O 1
ATOM 806 N N . LEU A 1 140 ? 1.726 -17.190 0.728 1.00 27.00 130 LEU A N 1
ATOM 807 C CA . LEU A 1 140 ? 2.449 -17.499 -0.505 1.00 26.87 130 LEU A CA 1
ATOM 808 C C . LEU A 1 140 ? 1.983 -16.575 -1.633 1.00 25.80 130 LEU A C 1
ATOM 809 O O . LEU A 1 140 ? 2.805 -15.969 -2.316 1.00 25.20 130 LEU A O 1
ATOM 814 N N . ALA A 1 141 ? 0.667 -16.432 -1.776 1.00 26.62 131 ALA A N 1
ATOM 815 C CA . ALA A 1 141 ? 0.063 -15.522 -2.762 1.00 27.97 131 ALA A CA 1
ATOM 816 C C . ALA A 1 141 ? 0.527 -14.061 -2.693 1.00 32.81 131 ALA A C 1
ATOM 817 O O . ALA A 1 141 ? 0.628 -13.388 -3.724 1.00 40.42 131 ALA A O 1
ATOM 819 N N . SER A 1 142 ? 0.807 -13.570 -1.493 1.00 34.47 132 SER A N 1
ATOM 820 C CA . SER A 1 142 ? 1.217 -12.189 -1.286 1.00 33.66 132 SER A CA 1
ATOM 821 C C . SER A 1 142 ? 2.586 -11.938 -1.774 1.00 36.83 132 SER A C 1
ATOM 822 O O . SER A 1 142 ? 2.882 -10.872 -2.325 1.00 40.57 132 SER A O 1
ATOM 825 N N . MET A 1 143 ? 3.447 -12.907 -1.505 1.00 39.07 133 MET A N 1
ATOM 826 C CA . MET A 1 143 ? 4.854 -12.742 -1.768 1.00 39.18 133 MET A CA 1
ATOM 827 C C . MET A 1 143 ? 5.027 -12.777 -3.246 1.00 38.11 133 MET A C 1
ATOM 828 O O . MET A 1 143 ? 5.893 -12.084 -3.790 1.00 39.97 133 MET A O 1
ATOM 833 N N . MET A 1 144 ? 4.171 -13.562 -3.889 1.00 34.10 134 MET A N 1
ATOM 834 C CA . MET A 1 144 ? 4.151 -13.655 -5.328 1.00 32.62 134 MET A CA 1
ATOM 835 C C . MET A 1 144 ? 3.663 -12.322 -5.909 1.00 33.09 134 MET A C 1
ATOM 836 O O . MET A 1 144 ? 4.143 -11.874 -6.953 1.00 32.15 134 MET A O 1
ATOM 841 N N . CYS A 1 145 ? 2.735 -11.657 -5.220 1.00 30.95 135 CYS A N 1
ATOM 842 C CA . CYS A 1 145 ? 2.217 -10.392 -5.751 1.00 30.28 135 CYS A CA 1
ATOM 843 C C . CYS A 1 145 ? 3.208 -9.280 -5.491 1.00 33.17 135 CYS A C 1
ATOM 844 O O . CYS A 1 145 ? 3.462 -8.440 -6.368 1.00 30.37 135 CYS A O 1
ATOM 847 N N . LYS A 1 146 ? 3.754 -9.283 -4.273 1.00 30.45 136 LYS A N 1
ATOM 848 C CA . LYS A 1 146 ? 4.726 -8.284 -3.866 1.00 28.44 136 LYS A CA 1
ATOM 849 C C . LYS A 1 146 ? 5.972 -8.350 -4.745 1.00 26.40 136 LYS A C 1
ATOM 850 O O . LYS A 1 146 ? 6.491 -7.313 -5.140 1.00 29.65 136 LYS A O 1
ATOM 856 N N . ALA A 1 147 ? 6.450 -9.563 -5.023 1.00 25.61 137 ALA A N 1
ATOM 857 C CA . ALA A 1 147 ? 7.532 -9.822 -5.991 1.00 24.10 137 ALA A CA 1
ATOM 858 C C . ALA A 1 147 ? 7.296 -9.171 -7.363 1.00 27.27 137 ALA A C 1
ATOM 859 O O . ALA A 1 147 ? 8.244 -8.857 -8.091 1.00 27.40 137 ALA A O 1
ATOM 861 N N . GLY A 1 148 ? 6.033 -8.990 -7.723 1.00 26.93 138 GLY A N 1
ATOM 862 C CA . GLY A 1 148 ? 5.720 -8.296 -8.942 1.00 29.57 138 GLY A CA 1
ATOM 863 C C . GLY A 1 148 ? 4.926 -9.078 -9.964 1.00 30.29 138 GLY A C 1
ATOM 864 O O . GLY A 1 148 ? 4.864 -8.676 -11.120 1.00 36.08 138 GLY A O 1
ATOM 865 N N . LEU A 1 149 ? 4.307 -10.184 -9.563 1.00 31.08 139 LEU A N 1
ATOM 866 C CA . LEU A 1 149 ? 3.419 -10.908 -10.469 1.00 29.95 139 LEU A CA 1
ATOM 867 C C . LEU A 1 149 ? 2.252 -10.006 -10.850 1.00 33.12 139 LEU A C 1
ATOM 868 O O . LEU A 1 149 ? 1.813 -9.190 -10.031 1.00 33.56 139 LEU A O 1
ATOM 873 N N . THR A 1 150 ? 1.776 -10.095 -12.090 1.00 31.71 140 THR A N 1
ATOM 874 C CA . THR A 1 150 ? 0.691 -9.221 -12.494 1.00 33.95 140 THR A CA 1
ATOM 875 C C . THR A 1 150 ? -0.469 -9.998 -13.071 1.00 36.70 140 THR A C 1
ATOM 876 O O . THR A 1 150 ? -1.529 -9.431 -13.360 1.00 37.21 140 THR A O 1
ATOM 880 N N . HIS A 1 151 ? -0.249 -11.295 -13.254 1.00 34.70 141 HIS A N 1
ATOM 881 C CA . HIS A 1 151 ? -1.310 -12.210 -13.597 1.00 29.59 141 HIS A CA 1
ATOM 882 C C . HIS A 1 151 ? -0.900 -13.630 -13.216 1.00 27.01 141 HIS A C 1
ATOM 883 O O . HIS A 1 151 ? 0.290 -13.935 -13.163 1.00 20.15 141 HIS A O 1
ATOM 890 N N . LEU A 1 152 ? -1.876 -14.510 -12.996 1.00 26.14 142 LEU A N 1
ATOM 891 C CA . LEU A 1 152 ? -1.566 -15.920 -12.723 1.00 23.34 142 LEU A CA 1
ATOM 892 C C . LEU A 1 152 ? -2.369 -16.880 -13.589 1.00 22.40 142 LEU A C 1
ATOM 893 O O . LEU A 1 152 ? -3.562 -16.682 -13.828 1.00 24.75 142 LEU A O 1
ATOM 898 N N . ILE A 1 153 ? -1.756 -17.973 -14.005 1.00 16.73 143 ILE A N 1
ATOM 899 C CA . ILE A 1 153 ? -2.569 -18.993 -14.591 1.00 17.45 143 ILE A CA 1
ATOM 900 C C . ILE A 1 153 ? -2.285 -20.248 -13.850 1.00 15.58 143 ILE A C 1
ATOM 901 O O . ILE A 1 153 ? -1.115 -20.572 -13.626 1.00 23.14 143 ILE A O 1
ATOM 906 N N . THR A 1 154 ? -3.323 -21.000 -13.508 1.00 14.51 144 THR A N 1
ATOM 907 C CA . THR A 1 154 ? -3.118 -22.188 -12.671 1.00 18.30 144 THR A CA 1
ATOM 908 C C . THR A 1 154 ? -4.236 -23.202 -12.916 1.00 18.47 144 THR A C 1
ATOM 909 O O . THR A 1 154 ? -5.292 -22.823 -13.394 1.00 21.23 144 THR A O 1
ATOM 913 N N . MET A 1 155 ? -4.033 -24.479 -12.593 1.00 23.08 145 MET A N 1
ATOM 914 C CA . MET A 1 155 ? -5.108 -25.461 -12.762 1.00 27.24 145 MET A CA 1
ATOM 915 C C . MET A 1 155 ? -5.617 -26.077 -11.455 1.00 28.08 145 MET A C 1
ATOM 916 O O . MET A 1 155 ? -4.837 -26.484 -10.611 1.00 29.24 145 MET A O 1
ATOM 921 N N . ASP A 1 156 ? -6.939 -26.117 -11.323 1.00 24.54 146 ASP A N 1
ATOM 922 C CA . ASP A 1 156 ? -7.622 -26.852 -10.306 1.00 27.16 146 ASP A CA 1
ATOM 923 C C . ASP A 1 156 ? -7.085 -26.627 -8.859 1.00 24.61 146 ASP A C 1
ATOM 924 O O . ASP A 1 156 ? -6.494 -27.525 -8.246 1.00 19.32 146 ASP A O 1
ATOM 929 N N . LEU A 1 157 ? -7.325 -25.420 -8.357 1.00 19.06 147 LEU A N 1
ATOM 930 C CA . LEU A 1 157 ? -6.844 -24.978 -7.075 1.00 25.79 147 LEU A CA 1
ATOM 931 C C . LEU A 1 157 ? -7.511 -25.788 -5.938 1.00 21.41 147 LEU A C 1
ATOM 932 O O . LEU A 1 157 ? -8.732 -25.956 -5.899 1.00 19.32 147 LEU A O 1
ATOM 937 N N . HIS A 1 158 ? -6.723 -26.316 -5.027 1.00 19.78 148 HIS A N 1
ATOM 938 C CA . HIS A 1 158 ? -7.364 -26.994 -3.861 1.00 26.20 148 HIS A CA 1
ATOM 939 C C . HIS A 1 158 ? -8.634 -26.369 -3.263 1.00 23.83 148 HIS A C 1
ATOM 940 O O . HIS A 1 158 ? -9.630 -27.058 -3.082 1.00 25.87 148 HIS A O 1
ATOM 947 N N . GLN A 1 159 ? -8.617 -25.077 -2.974 1.00 20.32 149 GLN A N 1
ATOM 948 C CA . GLN A 1 159 ? -9.863 -24.371 -2.676 1.00 21.66 149 GLN A CA 1
ATOM 949 C C . GLN A 1 159 ? -9.894 -23.247 -3.659 1.00 24.24 149 GLN A C 1
ATOM 950 O O . GLN A 1 159 ? -8.878 -22.584 -3.869 1.00 27.90 149 GLN A O 1
ATOM 956 N N . LYS A 1 160 ? -11.012 -22.993 -4.297 1.00 26.26 150 LYS A N 1
ATOM 957 C CA . LYS A 1 160 ? -10.846 -22.109 -5.432 1.00 32.92 150 LYS A CA 1
ATOM 958 C C . LYS A 1 160 ? -10.929 -20.643 -4.996 1.00 33.79 150 LYS A C 1
ATOM 959 O O . LYS A 1 160 ? -10.580 -19.724 -5.730 1.00 36.44 150 LYS A O 1
ATOM 965 N N . GLU A 1 161 ? -11.318 -20.464 -3.745 1.00 34.43 151 GLU A N 1
ATOM 966 C CA . GLU A 1 161 ? -11.270 -19.180 -3.051 1.00 31.07 151 GLU A CA 1
ATOM 967 C C . GLU A 1 161 ? -9.856 -18.630 -2.943 1.00 30.87 151 GLU A C 1
ATOM 968 O O . GLU A 1 161 ? -9.661 -17.430 -2.763 1.00 33.21 151 GLU A O 1
ATOM 974 N N . ILE A 1 162 ? -8.857 -19.492 -3.058 1.00 31.19 152 ILE A N 1
ATOM 975 C CA . ILE A 1 162 ? -7.485 -19.008 -3.157 1.00 28.56 152 ILE A CA 1
ATOM 976 C C . ILE A 1 162 ? -7.310 -17.964 -4.322 1.00 31.64 152 ILE A C 1
ATOM 977 O O . ILE A 1 162 ? -6.377 -17.153 -4.303 1.00 30.51 152 ILE A O 1
ATOM 982 N N . GLN A 1 163 ? -8.204 -17.934 -5.309 1.00 30.37 153 GLN A N 1
ATOM 983 C CA . GLN A 1 163 ? -8.079 -16.877 -6.331 1.00 36.08 153 GLN A CA 1
ATOM 984 C C . GLN A 1 163 ? -8.080 -15.500 -5.703 1.00 36.28 153 GLN A C 1
ATOM 985 O O . GLN A 1 163 ? -7.497 -14.554 -6.247 1.00 34.28 153 GLN A O 1
ATOM 991 N N . GLY A 1 164 ? -8.791 -15.378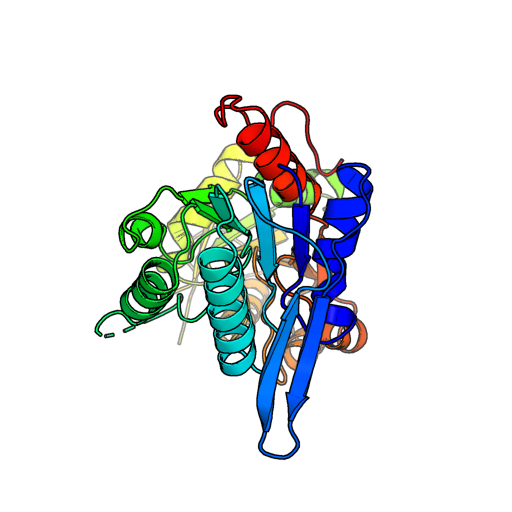 -4.586 1.00 35.27 154 GLY A N 1
ATOM 992 C CA . GLY A 1 164 ? -9.012 -14.077 -3.991 1.00 32.63 154 GLY A CA 1
ATOM 993 C C . GLY A 1 164 ? -7.970 -13.796 -2.946 1.00 35.69 154 GLY A C 1
ATOM 994 O O . GLY A 1 164 ? -8.111 -12.854 -2.171 1.00 40.64 154 GLY A O 1
ATOM 995 N N . PHE A 1 165 ? -6.925 -14.622 -2.908 1.00 34.26 155 PHE A N 1
ATOM 996 C CA . PHE A 1 165 ? -5.809 -14.412 -1.979 1.00 32.09 155 PHE A CA 1
ATOM 997 C C . PHE A 1 165 ? -4.785 -13.479 -2.618 1.00 30.50 155 PHE A C 1
ATOM 998 O O . PHE A 1 165 ? -3.929 -12.897 -1.950 1.00 30.47 155 PHE A O 1
ATOM 1006 N N . PHE A 1 166 ? -4.918 -13.347 -3.929 1.00 30.02 156 PHE A N 1
ATOM 1007 C CA . PHE A 1 166 ? -4.123 -12.452 -4.756 1.00 32.65 156 PHE A CA 1
ATOM 1008 C C . PHE A 1 166 ? -4.803 -11.094 -4.884 1.00 38.22 156 PHE A C 1
ATOM 1009 O O . PHE A 1 166 ? -5.990 -10.922 -4.549 1.00 39.98 156 PHE A O 1
ATOM 1017 N N . ASN A 1 167 ? -4.034 -10.115 -5.347 1.00 43.20 157 ASN A N 1
ATOM 1018 C CA . ASN A 1 167 ? -4.576 -8.794 -5.612 1.00 39.85 157 ASN A CA 1
ATOM 1019 C C . ASN A 1 167 ? -4.427 -8.506 -7.089 1.00 37.29 157 ASN A C 1
ATOM 1020 O O . ASN A 1 167 ? -4.400 -7.356 -7.509 1.00 41.83 157 ASN A O 1
ATOM 1025 N N . ILE A 1 168 ? -4.360 -9.570 -7.880 1.00 33.79 158 ILE A N 1
ATOM 1026 C CA . ILE A 1 168 ? -4.220 -9.453 -9.342 1.00 29.55 158 ILE A CA 1
ATOM 1027 C C . ILE A 1 168 ? -5.078 -10.496 -10.076 1.00 28.58 158 ILE A C 1
ATOM 1028 O O . ILE A 1 168 ? -5.551 -11.477 -9.482 1.00 29.53 158 ILE A O 1
ATOM 1033 N N . PRO A 1 169 ? -5.296 -10.304 -11.385 1.00 27.21 159 PRO A N 1
ATOM 1034 C CA . PRO A 1 169 ? -6.142 -11.361 -11.991 1.00 22.08 159 PRO A CA 1
ATOM 1035 C C . PRO A 1 169 ? -5.546 -12.786 -12.076 1.00 19.91 159 PRO A C 1
ATOM 1036 O O . PRO A 1 169 ? -4.342 -12.986 -12.169 1.00 20.76 159 PRO A O 1
ATOM 1040 N N . VAL A 1 170 ? -6.423 -13.774 -12.010 1.00 18.99 160 VAL A N 1
ATOM 1041 C CA . VAL A 1 170 ? -6.042 -15.167 -11.858 1.00 20.80 160 VAL A CA 1
ATOM 1042 C C . VAL A 1 170 ? -6.913 -16.048 -12.732 1.00 24.38 160 VAL A C 1
ATOM 1043 O O . VAL A 1 170 ? -8.128 -15.880 -12.734 1.00 30.09 160 VAL A O 1
ATOM 1047 N N . ASP A 1 171 ? -6.338 -17.006 -13.446 1.00 24.21 161 ASP A N 1
ATOM 1048 C CA . ASP A 1 171 ? -7.198 -18.014 -14.073 1.00 28.59 161 ASP A CA 1
ATOM 1049 C C . ASP A 1 171 ? -6.958 -19.327 -13.407 1.00 28.72 161 ASP A C 1
ATOM 1050 O O . ASP A 1 171 ? -5.842 -19.844 -13.425 1.00 31.04 161 ASP A O 1
ATOM 1055 N N . ASN A 1 172 ? -8.017 -19.855 -12.809 1.00 29.33 162 ASN A N 1
ATOM 1056 C CA . ASN A 1 172 ? -7.960 -21.129 -12.109 1.00 29.25 162 ASN A CA 1
ATOM 1057 C C . ASN A 1 172 ? -8.585 -22.211 -12.968 1.00 26.50 162 ASN A C 1
ATOM 1058 O O . ASN A 1 172 ? -9.781 -22.423 -12.907 1.00 28.00 162 ASN A O 1
ATOM 1063 N N . LEU A 1 173 ? -7.768 -22.919 -13.733 1.00 28.51 163 LEU A N 1
ATOM 1064 C CA . LEU A 1 173 ? -8.257 -23.655 -14.914 1.00 30.97 163 LEU A CA 1
ATOM 1065 C C . LEU A 1 173 ? -8.776 -25.057 -14.644 1.00 33.25 163 LEU A C 1
ATOM 1066 O O . LEU A 1 173 ? -8.299 -25.746 -13.762 1.00 32.64 163 LEU A O 1
ATOM 1071 N N . ARG A 1 174 ? -9.733 -25.489 -15.456 1.00 38.97 164 ARG A N 1
ATOM 1072 C CA . ARG A 1 174 ? -10.295 -26.835 -15.340 1.00 40.94 164 ARG A CA 1
ATOM 1073 C C . ARG A 1 174 ? -9.351 -27.877 -15.949 1.00 36.10 164 ARG A C 1
ATOM 1074 O O . ARG A 1 174 ? -8.668 -27.596 -16.915 1.00 34.34 164 ARG A O 1
ATOM 1082 N N . ALA A 1 175 ? -9.304 -29.065 -15.357 1.00 36.15 165 ALA A N 1
ATOM 1083 C CA . ALA A 1 175 ? -8.601 -30.207 -15.935 1.00 36.99 165 ALA A CA 1
ATOM 1084 C C . ALA A 1 175 ? -9.588 -31.335 -16.241 1.00 40.18 165 ALA A C 1
ATOM 1085 O O . ALA A 1 175 ? -9.307 -32.208 -17.082 1.00 43.02 165 ALA A O 1
ATOM 1087 N N . SER A 1 176 ? -10.750 -31.295 -15.586 1.00 37.82 166 SER A N 1
ATOM 1088 C CA . SER A 1 176 ? -11.760 -32.348 -15.743 1.00 39.11 166 SER A CA 1
ATOM 1089 C C . SER A 1 176 ? -12.132 -32.722 -17.195 1.00 40.37 166 SER A C 1
ATOM 1090 O O . SER A 1 176 ? -12.121 -33.905 -17.526 1.00 41.91 166 SER A O 1
ATOM 1093 N N . PRO A 1 177 ? -12.452 -31.743 -18.067 1.00 38.48 167 PRO A N 1
ATOM 1094 C CA . PRO A 1 177 ? -12.738 -32.191 -19.448 1.00 38.45 167 PRO A CA 1
ATOM 1095 C C . PRO A 1 177 ? -11.715 -33.191 -19.988 1.00 39.33 167 PRO A C 1
ATOM 1096 O O . PRO A 1 177 ? -12.096 -34.172 -20.608 1.00 42.34 167 PRO A O 1
ATOM 1100 N N . PHE A 1 178 ? -10.433 -32.967 -19.723 1.00 41.26 168 PHE A N 1
ATOM 1101 C CA . PHE A 1 178 ? -9.406 -33.903 -20.153 1.00 41.81 168 PHE A CA 1
ATOM 1102 C C . PHE A 1 178 ? -9.436 -35.234 -19.387 1.00 44.36 168 PHE A C 1
ATOM 1103 O O . PHE A 1 178 ? -9.124 -36.269 -19.954 1.00 49.53 168 PHE A O 1
ATOM 1111 N N . LEU A 1 179 ? -9.809 -35.235 -18.113 1.00 43.28 169 LEU A N 1
ATOM 1112 C CA . LEU A 1 179 ? -9.946 -36.517 -17.409 1.00 41.75 169 LEU A CA 1
ATOM 1113 C C . LEU A 1 179 ? -11.226 -37.269 -17.807 1.00 41.33 169 LEU A C 1
ATOM 1114 O O . LEU A 1 179 ? -11.214 -38.479 -18.037 1.00 42.83 169 LEU A O 1
ATOM 1119 N N . LEU A 1 180 ? -12.328 -36.534 -17.873 1.00 39.78 170 LEU A N 1
ATOM 1120 C CA . LEU A 1 180 ? -13.608 -37.060 -18.294 1.00 40.07 170 LEU A CA 1
ATOM 1121 C C . LEU A 1 180 ? -13.493 -37.718 -19.664 1.00 41.41 170 LEU A C 1
ATOM 1122 O O . LEU A 1 180 ? -13.959 -38.833 -19.865 1.00 43.16 170 LEU A O 1
ATOM 1127 N N . GLN A 1 181 ? -12.855 -37.036 -20.603 1.00 40.40 171 GLN A N 1
ATOM 1128 C CA . GLN A 1 181 ? -12.685 -37.594 -21.929 1.00 43.67 171 GLN A CA 1
ATOM 1129 C C . GLN A 1 181 ? -11.797 -38.837 -21.892 1.00 44.89 171 GLN A C 1
ATOM 1130 O O . GLN A 1 181 ? -11.888 -39.720 -22.756 1.00 47.25 171 GLN A O 1
ATOM 1136 N N . TYR A 1 182 ? -10.929 -38.914 -20.900 1.00 43.05 172 TYR A N 1
ATOM 1137 C CA . TYR A 1 182 ? -10.120 -40.110 -20.765 1.00 44.64 172 TYR A CA 1
ATOM 1138 C C . TYR A 1 182 ? -11.035 -41.255 -20.324 1.00 45.81 172 TYR A C 1
ATOM 1139 O O . TYR A 1 182 ? -11.024 -42.337 -20.912 1.00 46.78 172 TYR A O 1
ATOM 1148 N N . ILE A 1 183 ? -11.842 -41.014 -19.296 1.00 45.87 173 ILE A N 1
ATOM 1149 C CA . ILE A 1 183 ? -12.746 -42.049 -18.821 1.00 44.14 173 ILE A CA 1
ATOM 1150 C C . ILE A 1 183 ? -13.500 -42.596 -20.005 1.00 42.40 173 ILE A C 1
ATOM 1151 O O . ILE A 1 183 ? -13.510 -43.792 -20.247 1.00 44.10 173 ILE A O 1
ATOM 1156 N N . GLN A 1 184 ? -14.109 -41.710 -20.767 1.00 43.06 174 GLN A N 1
ATOM 1157 C CA . GLN A 1 184 ? -14.926 -42.144 -21.886 1.00 43.91 174 GLN A CA 1
ATOM 1158 C C . GLN A 1 184 ? -14.188 -42.997 -22.897 1.00 45.35 174 GLN A C 1
ATOM 1159 O O . GLN A 1 184 ? -14.670 -44.060 -23.261 1.00 46.72 174 GLN A O 1
ATOM 1165 N N . GLU A 1 185 ? -13.020 -42.539 -23.337 1.00 49.23 175 GLU A N 1
ATOM 1166 C CA . GLU A 1 185 ? -12.276 -43.235 -24.399 1.00 53.03 175 GLU A CA 1
ATOM 1167 C C . GLU A 1 185 ? -11.372 -44.377 -23.912 1.00 54.25 175 GLU A C 1
ATOM 1168 O O . GLU A 1 185 ? -11.098 -45.323 -24.662 1.00 55.20 175 GLU A O 1
ATOM 1174 N N . GLU A 1 186 ? -10.878 -44.282 -22.681 1.00 53.21 176 GLU A N 1
ATOM 1175 C CA . GLU A 1 186 ? -9.835 -45.209 -22.259 1.00 52.52 176 GLU A CA 1
ATOM 1176 C C . GLU A 1 186 ? -10.291 -46.197 -21.203 1.00 52.71 176 GLU A C 1
ATOM 1177 O O . GLU A 1 186 ? -9.594 -47.164 -20.911 1.00 53.25 176 GLU A O 1
ATOM 1183 N N . ILE A 1 187 ? -11.466 -45.961 -20.639 1.00 52.23 177 ILE A N 1
ATOM 1184 C CA . ILE A 1 187 ? -12.072 -46.958 -19.782 1.00 53.99 177 ILE A CA 1
ATOM 1185 C C . ILE A 1 187 ? -13.206 -47.693 -20.504 1.00 57.02 177 ILE A C 1
ATOM 1186 O O . ILE A 1 187 ? -14.234 -47.102 -20.843 1.00 56.60 177 ILE A O 1
ATOM 1191 N N . PRO A 1 188 ? -12.998 -48.990 -20.773 1.00 60.64 178 PRO A N 1
ATOM 1192 C CA . PRO A 1 188 ? -14.080 -49.888 -21.209 1.00 61.14 178 PRO A CA 1
ATOM 1193 C C . PRO A 1 188 ? -15.112 -50.132 -20.101 1.00 62.34 178 PRO A C 1
ATOM 1194 O O . PRO A 1 188 ? -14.745 -50.374 -18.939 1.00 60.77 178 PRO A O 1
ATOM 1198 N N . ASP A 1 189 ? -16.390 -50.048 -20.467 1.00 64.31 179 ASP A N 1
ATOM 1199 C CA . ASP A 1 189 ? -17.497 -50.320 -19.546 1.00 65.85 179 ASP A CA 1
ATOM 1200 C C . ASP A 1 189 ? -17.694 -49.208 -18.526 1.00 63.75 179 ASP A C 1
ATOM 1201 O O . ASP A 1 189 ? -18.042 -49.467 -17.369 1.00 65.06 179 ASP A O 1
ATOM 1206 N N . TYR A 1 190 ? -17.476 -47.967 -18.929 1.00 60.49 180 TYR A N 1
ATOM 1207 C CA . TYR A 1 190 ? -17.569 -46.905 -17.945 1.00 58.59 180 TYR A CA 1
ATOM 1208 C C . TYR A 1 190 ? -18.989 -46.664 -17.456 1.00 59.05 180 TYR A C 1
ATOM 1209 O O . TYR A 1 190 ? -19.182 -46.250 -16.320 1.00 60.63 180 TYR A O 1
ATOM 1218 N N . ARG A 1 191 ? -19.982 -46.948 -18.293 1.00 58.38 181 ARG A N 1
ATOM 1219 C CA . ARG A 1 191 ? -21.375 -46.744 -17.895 1.00 57.28 181 ARG A CA 1
ATOM 1220 C C . ARG A 1 191 ? -21.766 -47.709 -16.784 1.00 55.82 181 ARG A C 1
ATOM 1221 O O . ARG A 1 191 ? -22.845 -47.623 -16.219 1.00 55.14 181 ARG A O 1
ATOM 1229 N N . ASN A 1 192 ? -20.868 -48.631 -16.472 1.00 55.95 182 ASN A N 1
ATOM 1230 C CA . ASN A 1 192 ? -21.059 -49.515 -15.338 1.00 57.02 182 ASN A CA 1
ATOM 1231 C C . ASN A 1 192 ? -20.090 -49.119 -14.215 1.00 54.65 182 ASN A C 1
ATOM 1232 O O . ASN A 1 192 ? -19.529 -49.983 -13.509 1.00 51.85 182 ASN A O 1
ATOM 1237 N N . ALA A 1 193 ? -19.871 -47.806 -14.087 1.00 49.86 183 ALA A N 1
ATOM 1238 C CA . ALA A 1 193 ? -19.027 -47.264 -13.022 1.00 43.49 183 ALA A CA 1
ATOM 1239 C C . ALA A 1 193 ? -19.858 -46.526 -12.000 1.00 39.69 183 ALA A C 1
ATOM 1240 O O . ALA A 1 193 ? -21.050 -46.276 -12.182 1.00 37.83 183 ALA A O 1
ATOM 1242 N N . VAL A 1 194 ? -19.222 -46.213 -10.894 1.00 37.17 184 VAL A N 1
ATOM 1243 C CA . VAL A 1 194 ? -19.804 -45.283 -9.976 1.00 36.01 184 VAL A CA 1
ATOM 1244 C C . VAL A 1 194 ? -18.633 -44.423 -9.576 1.00 39.15 184 VAL A C 1
ATOM 1245 O O . VAL A 1 194 ? -17.535 -44.930 -9.309 1.00 39.89 184 VAL A O 1
ATOM 1249 N N . ILE A 1 195 ? -18.851 -43.113 -9.629 1.00 39.96 185 ILE A N 1
ATOM 1250 C CA . ILE A 1 195 ? -17.847 -42.140 -9.246 1.00 36.74 185 ILE A CA 1
ATOM 1251 C C . ILE A 1 195 ? -17.774 -42.064 -7.717 1.00 39.23 185 ILE A C 1
ATOM 1252 O O . ILE A 1 195 ? -18.788 -41.820 -7.052 1.00 37.03 185 ILE A O 1
ATOM 1257 N N . VAL A 1 196 ? -16.577 -42.280 -7.171 1.00 39.40 186 VAL A N 1
ATOM 1258 C CA . VAL A 1 196 ? -16.380 -42.297 -5.720 1.00 41.38 186 VAL A CA 1
ATOM 1259 C C . VAL A 1 196 ? -15.605 -41.089 -5.174 1.00 43.21 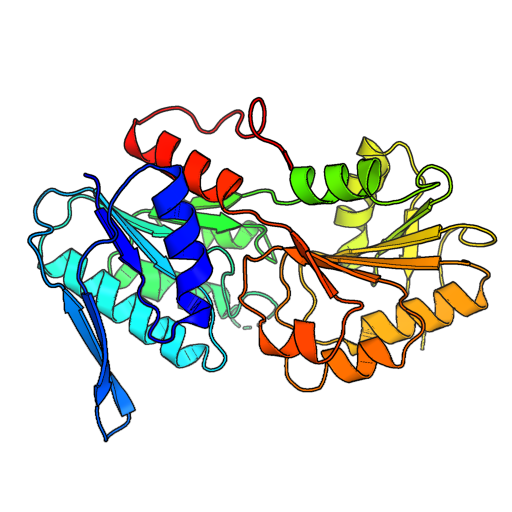186 VAL A C 1
ATOM 1260 O O . VAL A 1 196 ? -14.646 -40.594 -5.777 1.00 45.37 186 VAL A O 1
ATOM 1264 N N . ALA A 1 197 ? -16.064 -40.602 -4.034 1.00 41.98 187 ALA A N 1
ATOM 1265 C CA . ALA A 1 197 ? -15.377 -39.567 -3.316 1.00 40.18 187 ALA A CA 1
ATOM 1266 C C . ALA A 1 197 ? -14.705 -40.220 -2.123 1.00 40.82 187 ALA A C 1
ATOM 1267 O O . ALA A 1 197 ? -15.377 -40.824 -1.294 1.00 41.20 187 ALA A O 1
ATOM 1269 N N . LYS A 1 198 ? -13.379 -40.093 -2.079 1.00 41.04 188 LYS A N 1
ATOM 1270 C CA . LYS A 1 198 ? -12.500 -40.546 -1.003 1.00 41.13 188 LYS A CA 1
ATOM 1271 C C . LYS A 1 198 ? -12.994 -40.146 0.416 1.00 39.82 188 LYS A C 1
ATOM 1272 O O . LYS A 1 198 ? -12.899 -40.921 1.375 1.00 34.00 188 LYS A O 1
ATOM 1278 N N . SER A 1 199 ? -13.528 -38.935 0.523 1.00 38.56 189 SER A N 1
ATOM 1279 C CA . SER A 1 199 ? -14.036 -38.402 1.784 1.00 39.78 189 SER A CA 1
ATOM 1280 C C . SER A 1 199 ? -15.226 -37.479 1.441 1.00 40.74 189 SER A C 1
ATOM 1281 O O . SER A 1 199 ? -15.396 -37.091 0.276 1.00 38.96 189 SER A O 1
ATOM 1284 N N . PRO A 1 200 ? -16.080 -37.166 2.428 1.00 39.60 190 PRO A N 1
ATOM 1285 C CA . PRO A 1 200 ? -17.165 -36.233 2.152 1.00 40.53 190 PRO A CA 1
ATOM 1286 C C . PRO A 1 200 ? -16.680 -34.938 1.495 1.00 40.59 190 PRO A C 1
ATOM 1287 O O . PRO A 1 200 ? -17.411 -34.348 0.709 1.00 41.70 190 PRO A O 1
ATOM 1291 N N . ALA A 1 201 ? -15.454 -34.518 1.796 1.00 41.35 191 ALA A N 1
ATOM 1292 C CA . ALA A 1 201 ? -14.862 -33.329 1.173 1.00 39.84 191 ALA A CA 1
ATOM 1293 C C . ALA A 1 201 ? -14.759 -33.402 -0.354 1.00 40.20 191 ALA A C 1
ATOM 1294 O O . ALA A 1 201 ? -14.732 -32.366 -1.029 1.00 40.22 191 ALA A O 1
ATOM 1296 N N . SER A 1 202 ? -14.696 -34.612 -0.902 1.00 38.98 192 SER A N 1
ATOM 1297 C CA . SER A 1 202 ? -14.512 -34.781 -2.349 1.00 41.73 192 SER A CA 1
ATOM 1298 C C . SER A 1 202 ? -15.851 -35.054 -3.035 1.00 41.19 192 SER A C 1
ATOM 1299 O O . SER A 1 202 ? -15.915 -35.209 -4.259 1.00 41.78 192 SER A O 1
ATOM 1302 N N . ALA A 1 203 ? -16.914 -35.111 -2.234 1.00 39.08 193 ALA A N 1
ATOM 1303 C CA . ALA A 1 203 ? -18.268 -35.393 -2.722 1.00 37.46 193 ALA A CA 1
ATOM 1304 C C . ALA A 1 203 ? -18.695 -34.462 -3.864 1.00 40.27 193 ALA A C 1
ATOM 1305 O O . ALA A 1 203 ? -19.315 -34.902 -4.850 1.00 39.75 193 ALA A O 1
ATOM 1307 N N . LYS A 1 204 ? -18.371 -33.177 -3.716 1.00 40.53 194 LYS A N 1
ATOM 1308 C CA . LYS A 1 204 ? -18.679 -32.180 -4.729 1.00 40.69 194 LYS A CA 1
ATOM 1309 C C . LYS A 1 204 ? -18.129 -32.568 -6.102 1.00 39.31 194 LYS A C 1
ATOM 1310 O O . LYS A 1 204 ? -18.851 -32.578 -7.093 1.00 38.78 194 LYS A O 1
ATOM 1316 N N . ARG A 1 205 ? -16.846 -32.901 -6.136 1.00 39.25 195 ARG A N 1
ATOM 1317 C CA . ARG A 1 205 ? -16.151 -33.148 -7.379 1.00 39.62 195 ARG A CA 1
ATOM 1318 C C . ARG A 1 205 ? -16.631 -34.450 -8.030 1.00 40.14 195 ARG A C 1
ATOM 1319 O O . ARG A 1 205 ? -16.804 -34.510 -9.249 1.00 41.01 195 ARG A O 1
ATOM 1327 N N . ALA A 1 206 ? -16.863 -35.475 -7.209 1.00 40.62 196 ALA A N 1
ATOM 1328 C CA . ALA A 1 206 ? -17.504 -36.725 -7.647 1.00 41.33 196 ALA A CA 1
ATOM 1329 C C . ALA A 1 206 ? -18.814 -36.468 -8.391 1.00 42.57 196 ALA A C 1
ATOM 1330 O O . ALA A 1 206 ? -19.068 -37.035 -9.458 1.00 43.65 196 ALA A O 1
ATOM 1332 N N . GLN A 1 207 ? -19.637 -35.593 -7.815 1.00 46.44 197 GLN A N 1
ATOM 1333 C CA . GLN A 1 207 ? -20.931 -35.222 -8.375 1.00 46.54 197 GLN A CA 1
ATOM 1334 C C . GLN A 1 207 ? -20.785 -34.547 -9.721 1.00 46.04 197 GLN A C 1
ATOM 1335 O O . GLN A 1 207 ? -21.614 -34.727 -10.598 1.00 45.67 197 GLN A O 1
ATOM 1341 N N . SER A 1 208 ? -19.735 -33.753 -9.871 1.00 44.64 198 SER A N 1
ATOM 1342 C CA . SER A 1 208 ? -19.508 -33.037 -11.107 1.00 45.98 198 SER A CA 1
ATOM 1343 C C . SER A 1 208 ? -19.119 -34.018 -12.199 1.00 46.10 198 SER A C 1
ATOM 1344 O O . SER A 1 208 ? -19.410 -33.801 -13.368 1.00 47.52 198 SER A O 1
ATOM 1347 N N . PHE A 1 209 ? -18.461 -35.105 -11.809 1.00 46.64 199 PHE A N 1
ATOM 1348 C CA . PHE A 1 209 ? -18.053 -36.133 -12.767 1.00 46.27 199 PHE A CA 1
ATOM 1349 C C . PHE A 1 209 ? -19.248 -36.996 -13.145 1.00 45.88 199 PHE A C 1
ATOM 1350 O O . PHE A 1 209 ? -19.495 -37.256 -14.324 1.00 44.64 199 PHE A O 1
ATOM 1358 N N . ALA A 1 210 ? -19.993 -37.432 -12.135 1.00 44.79 200 ALA A N 1
ATOM 1359 C CA . ALA A 1 210 ? -21.142 -38.296 -12.373 1.00 44.58 200 ALA A CA 1
ATOM 1360 C C . ALA A 1 210 ? -22.118 -37.643 -13.333 1.00 46.69 200 ALA A C 1
ATOM 1361 O O . ALA A 1 210 ? -22.542 -38.264 -14.303 1.00 49.01 200 ALA A O 1
ATOM 1363 N N . GLU A 1 211 ? -22.459 -36.387 -13.046 1.00 48.23 201 GLU A N 1
ATOM 1364 C CA . GLU A 1 211 ? -23.359 -35.583 -13.857 1.00 49.50 201 GLU A CA 1
ATOM 1365 C C . GLU A 1 211 ? -23.083 -35.615 -15.346 1.00 49.92 201 GLU A C 1
ATOM 1366 O O . GLU A 1 211 ? -23.999 -35.774 -16.135 1.00 49.90 201 GLU A O 1
ATOM 1372 N N . ARG A 1 212 ? -21.830 -35.431 -15.738 1.00 50.88 202 ARG A N 1
ATOM 1373 C CA . ARG A 1 212 ? -21.529 -35.309 -17.150 1.00 53.29 202 ARG A CA 1
ATOM 1374 C C . ARG A 1 212 ? -21.383 -36.678 -17.768 1.00 52.52 202 ARG A C 1
ATOM 1375 O O . ARG A 1 212 ? -21.449 -36.830 -18.981 1.00 50.85 202 ARG A O 1
ATOM 1383 N N . LEU A 1 213 ? -21.210 -37.683 -16.917 1.00 52.06 203 LEU A N 1
ATOM 1384 C CA . LEU A 1 213 ? -21.101 -39.063 -17.376 1.00 50.53 203 LEU A CA 1
ATOM 1385 C C . LEU A 1 213 ? -22.407 -39.819 -17.184 1.00 51.12 203 LEU A C 1
ATOM 1386 O O . LEU A 1 213 ? -22.465 -41.016 -17.417 1.00 52.94 203 LEU A O 1
ATOM 1391 N N . ARG A 1 214 ? -23.448 -39.107 -16.762 1.00 52.85 204 ARG A N 1
ATOM 1392 C CA . ARG A 1 214 ? -24.742 -39.692 -16.387 1.00 55.27 204 ARG A CA 1
ATOM 1393 C C . ARG A 1 214 ? -24.582 -40.923 -15.491 1.00 51.42 204 ARG A C 1
ATOM 1394 O O . ARG A 1 214 ? -25.036 -42.000 -15.856 1.00 53.03 204 ARG A O 1
ATOM 1402 N N . LEU A 1 215 ? -23.937 -40.766 -14.333 1.00 45.31 205 LEU A N 1
ATOM 1403 C CA . LEU A 1 215 ? -23.712 -41.890 -13.396 1.00 42.71 205 LEU A CA 1
ATOM 1404 C C . LEU A 1 215 ? -24.092 -41.587 -11.935 1.00 39.15 205 LEU A C 1
ATOM 1405 O O . LEU A 1 215 ? -24.429 -40.449 -11.576 1.00 36.26 205 LEU A O 1
ATOM 1410 N N . GLY A 1 216 ? -24.035 -42.611 -11.093 1.00 38.00 206 GLY A N 1
ATOM 1411 C CA . GLY A 1 216 ? -24.339 -42.445 -9.672 1.00 36.59 206 GLY A CA 1
ATOM 1412 C C . GLY A 1 216 ? -23.043 -42.137 -8.963 1.00 37.98 206 GLY A C 1
ATOM 1413 O O . GLY A 1 216 ? -21.975 -42.214 -9.563 1.00 43.01 206 GLY A O 1
ATOM 1414 N N . ILE A 1 217 ? -23.116 -41.784 -7.690 1.00 36.58 207 ILE A N 1
ATOM 1415 C CA . ILE A 1 217 ? -21.912 -41.516 -6.943 1.00 34.33 207 ILE A CA 1
ATOM 1416 C C . ILE A 1 217 ? -21.904 -42.322 -5.663 1.00 36.89 207 ILE A C 1
ATOM 1417 O O . ILE A 1 217 ? -22.948 -42.674 -5.127 1.00 39.27 207 ILE A O 1
ATOM 1422 N N . ALA A 1 218 ? -20.715 -42.611 -5.164 1.00 37.48 208 ALA A N 1
ATOM 1423 C CA . ALA A 1 218 ? -20.592 -43.136 -3.828 1.00 37.50 208 ALA A CA 1
ATOM 1424 C C . ALA A 1 218 ? -19.581 -42.274 -3.098 1.00 37.82 208 ALA A C 1
ATOM 1425 O O . ALA A 1 218 ? -18.724 -41.646 -3.733 1.00 36.14 208 ALA A O 1
ATOM 1427 N N . VAL A 1 219 ? -19.698 -42.240 -1.774 1.00 34.06 209 VAL A N 1
ATOM 1428 C CA . VAL A 1 219 ? -18.806 -41.464 -0.943 1.00 37.45 209 VAL A CA 1
ATOM 1429 C C . VAL A 1 219 ? -18.410 -42.220 0.312 1.00 39.34 209 VAL A C 1
ATOM 1430 O O . VAL A 1 219 ? -19.258 -42.699 1.069 1.00 39.88 209 VAL A O 1
ATOM 1434 N N . ILE A 1 220 ? -17.097 -42.326 0.496 1.00 39.00 210 ILE A N 1
ATOM 1435 C CA . ILE A 1 220 ? -16.481 -43.002 1.613 1.00 37.87 210 ILE A CA 1
ATOM 1436 C C . ILE A 1 220 ? -16.522 -42.153 2.869 1.00 41.13 210 ILE A C 1
ATOM 1437 O O . ILE A 1 220 ? -16.347 -40.941 2.795 1.00 44.13 210 ILE A O 1
ATOM 1442 N N . HIS A 1 221 ? -16.739 -42.789 4.019 1.00 40.84 211 HIS A N 1
ATOM 1443 C CA . HIS A 1 221 ? -16.561 -42.134 5.313 1.00 40.67 211 HIS A CA 1
ATOM 1444 C C . HIS A 1 221 ? -16.521 -43.165 6.436 1.00 37.67 211 HIS A C 1
ATOM 1445 O O . HIS A 1 221 ? -16.037 -42.882 7.528 1.00 35.38 211 HIS A O 1
ATOM 1452 N N . PRO A 1 263 ? -12.254 -46.731 12.102 1.00 79.37 253 PRO A N 1
ATOM 1453 C CA . PRO A 1 263 ? -12.184 -46.572 10.642 1.00 77.91 253 PRO A CA 1
ATOM 1454 C C . PRO A 1 263 ? -13.553 -46.575 9.914 1.00 75.54 253 PRO A C 1
ATOM 1455 O O . PRO A 1 263 ? -14.566 -46.246 10.534 1.00 73.74 253 PRO A O 1
ATOM 1459 N N . ILE A 1 264 ? -13.573 -46.972 8.631 1.00 72.67 254 ILE A N 1
ATOM 1460 C CA . ILE A 1 264 ? -14.535 -46.405 7.652 1.00 69.44 254 ILE A CA 1
ATOM 1461 C C . ILE A 1 264 ? -15.465 -47.305 6.811 1.00 65.68 254 ILE A C 1
ATOM 1462 O O . ILE A 1 264 ? -15.136 -48.441 6.506 1.00 65.59 254 ILE A O 1
ATOM 1467 N N . THR A 1 265 ? -16.613 -46.748 6.405 1.00 61.74 255 THR A N 1
ATOM 1468 C CA . THR A 1 265 ? -17.612 -47.458 5.578 1.00 57.99 255 THR A CA 1
ATOM 1469 C C . THR A 1 265 ? -17.933 -46.761 4.249 1.00 54.13 255 THR A C 1
ATOM 1470 O O . THR A 1 265 ? -17.190 -45.908 3.796 1.00 55.32 255 THR A O 1
ATOM 1474 N N . VAL A 1 266 ? -19.047 -47.127 3.624 1.00 50.92 256 VAL A N 1
ATOM 1475 C CA . VAL A 1 266 ? -19.432 -46.530 2.334 1.00 48.40 256 VAL A CA 1
ATOM 1476 C C . VAL A 1 266 ? -20.911 -46.144 2.239 1.00 49.18 256 VAL A C 1
ATOM 1477 O O . VAL A 1 266 ? -21.778 -46.816 2.793 1.00 48.02 256 VAL A O 1
ATOM 1481 N N . VAL A 1 267 ? -21.175 -45.041 1.540 1.00 49.52 257 VAL A N 1
ATOM 1482 C CA . VAL A 1 267 ? -22.523 -44.584 1.268 1.00 48.11 257 VAL A CA 1
ATOM 1483 C C . VAL A 1 267 ? -22.754 -44.680 -0.226 1.00 48.34 257 VAL A C 1
ATOM 1484 O O . VAL A 1 267 ? -22.055 -44.035 -1.001 1.00 49.02 257 VAL A O 1
ATOM 1488 N N . GLY A 1 268 ? -23.724 -45.491 -0.639 1.00 49.01 258 GLY A N 1
ATOM 1489 C CA . GLY A 1 268 ? -24.034 -45.632 -2.054 1.00 50.40 258 GLY A CA 1
ATOM 1490 C C . GLY A 1 268 ? -24.002 -47.062 -2.539 1.00 53.68 258 GLY A C 1
ATOM 1491 O O . GLY A 1 268 ? -23.784 -47.988 -1.759 1.00 52.23 258 GLY A O 1
ATOM 1492 N N . ASP A 1 269 ? -24.227 -47.248 -3.836 1.00 57.25 259 ASP A N 1
ATOM 1493 C CA . ASP A 1 269 ? -24.294 -48.596 -4.399 1.00 60.27 259 ASP A CA 1
ATOM 1494 C C . ASP A 1 269 ? -23.058 -48.879 -5.231 1.00 57.92 259 ASP A C 1
ATOM 1495 O O . ASP A 1 269 ? -22.912 -48.359 -6.337 1.00 58.62 259 ASP A O 1
ATOM 1500 N N . VAL A 1 270 ? -22.174 -49.713 -4.704 1.00 55.33 260 VAL A N 1
ATOM 1501 C CA . VAL A 1 270 ? -20.900 -49.951 -5.365 1.00 53.79 260 VAL A CA 1
ATOM 1502 C C . VAL A 1 270 ? -20.715 -51.386 -5.899 1.00 51.90 260 VAL A C 1
ATOM 1503 O O . VAL A 1 270 ? -19.908 -51.605 -6.811 1.00 52.25 260 VAL A O 1
ATOM 1507 N N . GLY A 1 271 ? -21.476 -52.346 -5.356 1.00 48.62 261 GLY A N 1
ATOM 1508 C CA . GLY A 1 271 ? -21.383 -53.759 -5.762 1.00 44.36 261 GLY A CA 1
ATOM 1509 C C . GLY A 1 271 ? -21.467 -53.991 -7.269 1.00 44.01 261 GLY A C 1
ATOM 1510 O O . GLY A 1 271 ? -22.279 -53.381 -7.961 1.00 41.91 261 GLY A O 1
ATOM 1511 N N . GLY A 1 272 ? -20.600 -54.853 -7.785 1.00 42.69 262 GLY A N 1
ATOM 1512 C CA . GLY A 1 272 ? -20.650 -55.250 -9.191 1.00 43.94 262 GLY A CA 1
ATOM 1513 C C . GLY A 1 272 ? -20.410 -54.117 -10.164 1.00 46.62 262 GLY A C 1
ATOM 1514 O O . GLY A 1 272 ? -20.862 -54.153 -11.310 1.00 45.17 262 GLY A O 1
ATOM 1515 N N . ARG A 1 273 ? -19.700 -53.092 -9.705 1.00 50.46 263 ARG A N 1
ATOM 1516 C CA . ARG A 1 273 ? -19.385 -51.964 -10.572 1.00 49.64 263 ARG A CA 1
ATOM 1517 C C . ARG A 1 273 ? -17.921 -51.592 -10.545 1.00 47.79 263 ARG A C 1
ATOM 1518 O O . ARG A 1 273 ? -17.206 -51.906 -9.587 1.00 48.28 263 ARG A O 1
ATOM 1526 N N . ILE A 1 274 ? -17.485 -50.972 -11.640 1.00 45.79 264 ILE A N 1
ATOM 1527 C CA . ILE A 1 274 ? -16.239 -50.223 -11.692 1.00 43.21 264 ILE A CA 1
ATOM 1528 C C . ILE A 1 274 ? -16.376 -49.001 -10.775 1.00 41.33 264 ILE A C 1
ATOM 1529 O O . ILE A 1 274 ? -17.389 -48.307 -10.804 1.00 41.80 264 ILE A O 1
ATOM 1534 N N . ALA A 1 275 ? -15.376 -48.751 -9.942 1.00 39.44 265 ALA A N 1
ATOM 1535 C CA . ALA A 1 275 ? -15.410 -47.587 -9.056 1.00 41.89 265 ALA A CA 1
ATOM 1536 C C . ALA A 1 275 ? -14.304 -46.616 -9.439 1.00 42.46 265 ALA A C 1
ATOM 1537 O O . ALA A 1 275 ? -13.117 -46.964 -9.392 1.00 42.94 265 ALA A O 1
ATOM 1539 N N . ILE A 1 276 ? -14.696 -45.406 -9.837 1.00 40.97 266 ILE A N 1
ATOM 1540 C CA . ILE A 1 276 ? -13.726 -44.392 -10.225 1.00 35.64 266 ILE A CA 1
ATOM 1541 C C . ILE A 1 276 ? -13.596 -43.321 -9.155 1.00 36.76 266 ILE A C 1
ATOM 1542 O O . ILE A 1 276 ? -14.478 -42.481 -9.017 1.00 39.72 266 ILE A O 1
ATOM 1547 N N . ILE A 1 277 ? -12.498 -43.359 -8.397 1.00 37.99 267 ILE A N 1
ATOM 1548 C CA . ILE A 1 277 ? -12.268 -42.371 -7.339 1.00 39.07 267 ILE A CA 1
ATOM 1549 C C . ILE A 1 277 ? -11.686 -41.096 -7.899 1.00 39.94 267 ILE A C 1
ATOM 1550 O O . ILE A 1 277 ? -10.710 -41.109 -8.639 1.00 42.26 267 ILE A O 1
ATOM 1555 N N . VAL A 1 278 ? -12.296 -39.987 -7.518 1.00 42.44 268 VAL A N 1
ATOM 1556 C CA . VAL A 1 278 ? -12.057 -38.712 -8.176 1.00 41.82 268 VAL A CA 1
ATOM 1557 C C . VAL A 1 278 ? -11.673 -37.654 -7.141 1.00 39.00 268 VAL A C 1
ATOM 1558 O O . VAL A 1 278 ? -12.414 -37.397 -6.201 1.00 38.11 268 VAL A O 1
ATOM 1562 N N . ASP A 1 279 ? -10.486 -37.078 -7.291 1.00 39.03 269 ASP A N 1
ATOM 1563 C CA . ASP A 1 279 ? -10.014 -36.025 -6.397 1.00 34.01 269 ASP A CA 1
ATOM 1564 C C . ASP A 1 279 ? -9.277 -34.952 -7.202 1.00 32.18 269 ASP A C 1
ATOM 1565 O O . ASP A 1 279 ? -9.043 -35.145 -8.389 1.00 36.59 269 ASP A O 1
ATOM 1570 N N . ASP A 1 280 ? -8.920 -33.824 -6.593 1.00 31.04 270 ASP A N 1
ATOM 1571 C CA . ASP A 1 280 ? -8.077 -32.839 -7.294 1.00 32.26 270 ASP A CA 1
ATOM 1572 C C . ASP A 1 280 ? -6.582 -33.172 -7.178 1.00 33.50 270 ASP A C 1
ATOM 1573 O O . ASP A 1 280 ? -5.786 -32.875 -8.071 1.00 30.17 270 ASP A O 1
ATOM 1578 N N . ILE A 1 281 ? -6.197 -33.778 -6.062 1.00 34.70 271 ILE A N 1
ATOM 1579 C CA . ILE A 1 281 ? -4.811 -34.145 -5.882 1.00 34.86 271 ILE A CA 1
ATOM 1580 C C . ILE A 1 281 ? -4.658 -35.569 -5.356 1.00 36.45 271 ILE A C 1
ATOM 1581 O O . ILE A 1 281 ? -5.561 -36.110 -4.699 1.00 35.58 271 ILE A O 1
ATOM 1586 N N . ILE A 1 282 ? -3.518 -36.179 -5.671 1.00 35.61 272 ILE A N 1
ATOM 1587 C CA . ILE A 1 282 ? -3.072 -37.374 -4.960 1.00 37.59 272 ILE A CA 1
ATOM 1588 C C . ILE A 1 282 ? -1.607 -37.217 -4.541 1.00 40.66 272 ILE A C 1
ATOM 1589 O O . ILE A 1 282 ? -0.705 -37.132 -5.385 1.00 42.14 272 ILE A O 1
ATOM 1594 N N . ASP A 1 283 ? -1.381 -37.128 -3.234 1.00 39.30 273 ASP A N 1
ATOM 1595 C CA . ASP A 1 283 ? -0.037 -36.982 -2.708 1.00 42.67 273 ASP A CA 1
ATOM 1596 C C . ASP A 1 283 ? 0.136 -37.960 -1.573 1.00 42.60 273 ASP A C 1
ATOM 1597 O O . ASP A 1 283 ? 0.897 -38.898 -1.677 1.00 44.85 273 ASP A O 1
ATOM 1602 N N . ASP A 1 284 ? -0.551 -37.715 -0.471 1.00 45.37 274 ASP A N 1
ATOM 1603 C CA . ASP A 1 284 ? -0.595 -38.674 0.602 1.00 47.24 274 ASP A CA 1
ATOM 1604 C C . ASP A 1 284 ? -1.599 -39.739 0.184 1.00 49.53 274 ASP A C 1
ATOM 1605 O O . ASP A 1 284 ? -2.790 -39.456 -0.022 1.00 51.60 274 ASP A O 1
ATOM 1610 N N . VAL A 1 285 ? -1.096 -40.966 0.077 1.00 50.96 275 VAL A N 1
ATOM 1611 C CA . VAL A 1 285 ? -1.776 -42.071 -0.599 1.00 48.80 275 VAL A CA 1
ATOM 1612 C C . VAL A 1 285 ? -2.652 -42.909 0.352 1.00 47.81 275 VAL A C 1
ATOM 1613 O O . VAL A 1 285 ? -3.480 -43.693 -0.105 1.00 46.68 275 VAL A O 1
ATOM 1617 N N . ASP A 1 286 ? -2.473 -42.695 1.662 1.00 46.47 276 ASP A N 1
ATOM 1618 C CA . ASP A 1 286 ? -3.155 -43.423 2.738 1.00 44.85 276 ASP A CA 1
ATOM 1619 C C . ASP A 1 286 ? -4.628 -43.684 2.531 1.00 45.61 276 ASP A C 1
ATOM 1620 O O . ASP A 1 286 ? -5.062 -44.838 2.462 1.00 45.83 276 ASP A O 1
ATOM 1625 N N . SER A 1 287 ? -5.409 -42.607 2.497 1.00 46.61 277 SER A N 1
ATOM 1626 C CA . SER A 1 287 ? -6.855 -42.742 2.380 1.00 46.06 277 SER A CA 1
ATOM 1627 C C . SER A 1 287 ? -7.332 -43.018 0.942 1.00 43.48 277 SER A C 1
ATOM 1628 O O . SER A 1 287 ? -8.509 -43.241 0.709 1.00 42.38 277 SER A O 1
ATOM 1631 N N . PHE A 1 288 ? -6.417 -43.018 -0.016 1.00 42.41 278 PHE A N 1
ATOM 1632 C CA . PHE A 1 288 ? -6.719 -43.644 -1.298 1.00 45.32 278 PHE A CA 1
ATOM 1633 C C . PHE A 1 288 ? -6.662 -45.173 -1.197 1.00 46.63 278 PHE A C 1
ATOM 1634 O O . PHE A 1 288 ? -7.464 -45.879 -1.809 1.00 44.06 278 PHE A O 1
ATOM 1642 N N . LEU A 1 289 ? -5.716 -45.667 -0.401 1.00 47.62 279 LEU A N 1
ATOM 1643 C CA . LEU A 1 289 ? -5.579 -47.094 -0.172 1.00 48.01 279 LEU A CA 1
ATOM 1644 C C . LEU A 1 289 ? -6.744 -47.652 0.640 1.00 47.44 279 LEU A C 1
ATOM 1645 O O . LEU A 1 289 ? -7.232 -48.739 0.343 1.00 50.34 279 LEU A O 1
ATOM 1650 N N . ALA A 1 290 ? -7.202 -46.916 1.649 1.00 43.88 280 ALA A N 1
ATOM 1651 C CA . ALA A 1 290 ? -8.328 -47.386 2.455 1.00 41.71 280 ALA A CA 1
ATOM 1652 C C . ALA A 1 290 ? -9.620 -47.380 1.634 1.00 40.32 280 ALA A C 1
ATOM 1653 O O . ALA A 1 290 ? -10.435 -48.303 1.713 1.00 38.05 280 ALA A O 1
ATOM 1655 N N . ALA A 1 291 ? -9.784 -46.347 0.818 1.00 41.89 281 ALA A N 1
ATOM 1656 C CA . ALA A 1 291 ? -10.900 -46.291 -0.115 1.00 41.82 281 ALA A CA 1
ATOM 1657 C C . ALA A 1 291 ? -10.911 -47.500 -1.048 1.00 42.38 281 ALA A C 1
ATOM 1658 O O . ALA A 1 291 ? -11.968 -48.056 -1.327 1.00 43.86 281 ALA A O 1
ATOM 1660 N N . ALA A 1 292 ? -9.739 -47.928 -1.504 1.00 45.14 282 ALA A N 1
ATOM 1661 C CA . ALA A 1 292 ? -9.646 -49.086 -2.401 1.00 46.72 282 ALA A CA 1
ATOM 1662 C C . ALA A 1 292 ? -9.992 -50.422 -1.718 1.00 48.47 282 ALA A C 1
ATOM 1663 O O . ALA A 1 292 ? -10.671 -51.261 -2.312 1.00 49.66 282 ALA A O 1
ATOM 1665 N N . GLU A 1 293 ? -9.534 -50.616 -0.482 1.00 50.07 283 GLU A N 1
ATOM 1666 C CA . GLU A 1 293 ? -9.806 -51.859 0.237 1.00 52.89 283 GLU A CA 1
ATOM 1667 C C . GLU A 1 293 ? -11.300 -51.988 0.534 1.00 53.04 283 GLU A C 1
ATOM 1668 O O . GLU A 1 293 ? -11.897 -53.044 0.320 1.00 55.02 283 GLU A O 1
ATOM 1674 N N . THR A 1 294 ? -11.913 -50.915 1.018 1.00 52.08 284 THR A N 1
ATOM 1675 C CA . THR A 1 294 ? -13.349 -50.940 1.282 1.00 50.51 284 THR A CA 1
ATOM 1676 C C . THR A 1 294 ? -14.153 -51.171 0.006 1.00 49.02 284 THR A C 1
ATOM 1677 O O . THR A 1 294 ? -15.011 -52.050 -0.035 1.00 49.61 284 THR A O 1
ATOM 1681 N N . LEU A 1 295 ? -13.866 -50.392 -1.032 1.00 48.19 285 LEU A N 1
ATOM 1682 C CA . LEU A 1 295 ? -14.528 -50.565 -2.327 1.00 48.23 285 LEU A CA 1
ATOM 1683 C C . LEU A 1 295 ? -14.381 -51.997 -2.861 1.00 49.46 285 LEU A C 1
ATOM 1684 O O . LEU A 1 295 ? -15.337 -52.565 -3.395 1.00 49.82 285 LEU A O 1
ATOM 1689 N N . LYS A 1 296 ? -13.195 -52.583 -2.701 1.00 48.82 286 LYS A N 1
ATOM 1690 C CA . LYS A 1 296 ? -12.986 -53.992 -3.013 1.00 48.01 286 LYS A CA 1
ATOM 1691 C C . LYS A 1 296 ? -13.911 -54.878 -2.156 1.00 49.59 286 LYS A C 1
ATOM 1692 O O . LYS A 1 296 ? -14.653 -55.709 -2.682 1.00 45.80 286 LYS A O 1
ATOM 1698 N N . GLU A 1 297 ? -13.878 -54.681 -0.837 1.00 50.31 287 GLU A N 1
ATOM 1699 C CA . GLU A 1 297 ? -14.701 -55.467 0.075 1.00 53.80 287 GLU A CA 1
ATOM 1700 C C . GLU A 1 297 ? -16.193 -55.439 -0.233 1.00 54.48 287 GLU A C 1
ATOM 1701 O O . GLU A 1 297 ? -16.877 -56.437 -0.038 1.00 57.34 287 GLU A O 1
ATOM 1707 N N . ARG A 1 298 ? -16.700 -54.311 -0.712 1.00 53.14 288 ARG A N 1
ATOM 1708 C CA . ARG A 1 298 ? -18.114 -54.211 -1.049 1.00 52.98 288 ARG A CA 1
ATOM 1709 C C . ARG A 1 298 ? -18.399 -54.562 -2.507 1.00 52.20 288 ARG A C 1
ATOM 1710 O O . ARG A 1 298 ? -19.440 -54.186 -3.036 1.00 52.45 288 ARG A O 1
ATOM 1718 N N . GLY A 1 299 ? -17.474 -55.259 -3.163 1.00 49.69 289 GLY A N 1
ATOM 1719 C CA . GLY A 1 299 ? -17.774 -55.896 -4.444 1.00 45.68 289 GLY A CA 1
ATOM 1720 C C . GLY A 1 299 ? -17.532 -55.096 -5.709 1.00 45.78 289 GLY A C 1
ATOM 1721 O O . GLY A 1 299 ? -17.926 -55.514 -6.791 1.00 45.07 289 GLY A O 1
ATOM 1722 N N . ALA A 1 300 ? -16.892 -53.940 -5.582 1.00 46.17 290 ALA A N 1
ATOM 1723 C CA . ALA A 1 300 ? -16.463 -53.169 -6.744 1.00 44.50 290 ALA A CA 1
ATOM 1724 C C . ALA A 1 300 ? -15.354 -53.953 -7.424 1.00 45.57 290 ALA A C 1
ATOM 1725 O O . ALA A 1 300 ? -14.386 -54.316 -6.766 1.00 49.06 290 ALA A O 1
ATOM 1727 N N . TYR A 1 301 ? -15.469 -54.229 -8.718 1.00 43.58 291 TYR A N 1
ATOM 1728 C CA . TYR A 1 301 ? -14.504 -55.149 -9.326 1.00 45.67 291 TYR A CA 1
ATOM 1729 C C . TYR A 1 301 ? -13.250 -54.523 -9.945 1.00 48.52 291 TYR A C 1
ATOM 1730 O O . TYR A 1 301 ? -12.305 -55.224 -10.309 1.00 48.89 291 TYR A O 1
ATOM 1739 N N . LYS A 1 302 ? -13.247 -53.205 -10.055 1.00 50.91 292 LYS A N 1
ATOM 1740 C CA . LYS A 1 302 ? -12.139 -52.480 -10.661 1.00 50.35 292 LYS A CA 1
ATOM 1741 C C . LYS A 1 302 ? -12.091 -51.094 -10.029 1.00 49.25 292 LYS A C 1
ATOM 1742 O O . LYS A 1 302 ? -13.114 -50.408 -9.965 1.00 49.93 292 LYS A O 1
ATOM 1748 N N . ILE A 1 303 ? -10.922 -50.692 -9.536 1.00 46.07 293 ILE A N 1
ATOM 1749 C CA . ILE A 1 303 ? -10.780 -49.409 -8.842 1.00 41.48 293 ILE A CA 1
ATOM 1750 C C . ILE A 1 303 ? -9.873 -48.472 -9.609 1.00 39.35 293 ILE A C 1
ATOM 1751 O O . ILE A 1 303 ? -8.711 -48.800 -9.841 1.00 40.33 293 ILE A O 1
ATOM 1756 N N . PHE A 1 304 ? -10.377 -47.301 -9.976 1.00 37.00 294 PHE A N 1
ATOM 1757 C CA . PHE A 1 304 ? -9.521 -46.283 -10.583 1.00 38.31 294 PHE A CA 1
ATOM 1758 C C . PHE A 1 304 ? -9.356 -45.064 -9.681 1.00 38.37 294 PHE A C 1
ATOM 1759 O O . PHE A 1 304 ? -10.168 -44.801 -8.793 1.00 38.43 294 PHE A O 1
ATOM 1767 N N . VAL A 1 305 ? -8.293 -44.311 -9.928 1.00 39.37 295 VAL A N 1
ATOM 1768 C CA . VAL A 1 305 ? -8.114 -43.019 -9.296 1.00 37.86 295 VAL A CA 1
ATOM 1769 C C . VAL A 1 305 ? -7.744 -41.986 -10.361 1.00 38.55 295 VAL A C 1
ATOM 1770 O O . VAL A 1 305 ? -6.762 -42.159 -11.105 1.00 31.80 295 VAL A O 1
ATOM 1774 N N . MET A 1 306 ? -8.560 -40.933 -10.436 1.00 38.29 296 MET A N 1
ATOM 1775 C CA . MET A 1 306 ? -8.289 -39.789 -11.282 1.00 39.60 296 MET A CA 1
ATOM 1776 C C . MET A 1 306 ? -8.102 -38.573 -10.406 1.00 37.46 296 MET A C 1
ATOM 1777 O O . MET A 1 306 ? -8.973 -38.239 -9.610 1.00 36.58 296 MET A O 1
ATOM 1782 N N . ALA A 1 307 ? -6.960 -37.916 -10.555 1.00 36.33 297 ALA A N 1
ATOM 1783 C CA . ALA A 1 307 ? -6.690 -36.686 -9.832 1.00 35.47 297 ALA A CA 1
ATOM 1784 C C . ALA A 1 307 ? -5.926 -35.773 -10.764 1.00 34.26 297 ALA A C 1
ATOM 1785 O O . ALA A 1 307 ? -5.129 -36.243 -11.573 1.00 37.07 297 ALA A O 1
ATOM 1787 N N . THR A 1 308 ? -6.180 -34.474 -10.645 1.00 32.09 298 THR A N 1
ATOM 1788 C CA . THR A 1 308 ? -5.449 -33.442 -11.360 1.00 28.40 298 THR A CA 1
ATOM 1789 C C . THR A 1 308 ? -3.980 -33.480 -11.040 1.00 29.04 298 THR A C 1
ATOM 1790 O O . THR A 1 308 ? -3.149 -33.596 -11.933 1.00 27.45 298 THR A O 1
ATOM 1794 N N . HIS A 1 309 ? -3.655 -33.389 -9.750 1.00 30.51 299 HIS A N 1
ATOM 1795 C CA . HIS A 1 309 ? -2.267 -33.230 -9.354 1.00 28.67 299 HIS A CA 1
ATOM 1796 C C . HIS A 1 309 ? -1.658 -34.514 -8.839 1.00 27.74 299 HIS A C 1
ATOM 1797 O O . HIS A 1 309 ? -2.151 -35.093 -7.885 1.00 31.21 299 HIS A O 1
ATOM 1804 N N . GLY A 1 310 ? -0.569 -34.946 -9.466 1.00 27.09 300 GLY A N 1
ATOM 1805 C CA . GLY A 1 310 ? 0.145 -36.131 -9.018 1.00 28.06 300 GLY A CA 1
ATOM 1806 C C . GLY A 1 310 ? 1.414 -35.784 -8.251 1.00 31.89 300 GLY A C 1
ATOM 1807 O O . GLY A 1 310 ? 2.544 -35.933 -8.756 1.00 31.45 300 GLY A O 1
ATOM 1808 N N . LEU A 1 311 ? 1.233 -35.304 -7.029 1.00 33.32 301 LEU A N 1
ATOM 1809 C CA . LEU A 1 311 ? 2.369 -34.967 -6.202 1.00 36.19 301 LEU A CA 1
ATOM 1810 C C . LEU A 1 311 ? 3.102 -36.266 -5.897 1.00 37.68 301 LEU A C 1
ATOM 1811 O O . LEU A 1 311 ? 4.283 -36.404 -6.221 1.00 37.20 301 LEU A O 1
ATOM 1816 N N . LEU A 1 312 ? 2.380 -37.220 -5.306 1.00 38.26 302 LEU A N 1
ATOM 1817 C CA . LEU A 1 312 ? 2.872 -38.588 -5.152 1.00 36.64 302 LEU A CA 1
ATOM 1818 C C . LEU A 1 312 ? 4.186 -38.577 -4.379 1.00 38.63 302 LEU A C 1
ATOM 1819 O O . LEU A 1 312 ? 5.205 -39.077 -4.849 1.00 34.74 302 LEU A O 1
ATOM 1824 N N . SER A 1 313 ? 4.147 -37.989 -3.184 1.00 41.57 303 SER A N 1
ATOM 1825 C CA . SER A 1 313 ? 5.342 -37.852 -2.358 1.00 42.77 303 SER A CA 1
ATOM 1826 C C . SER A 1 313 ? 5.875 -39.196 -1.883 1.00 41.35 303 SER A C 1
ATOM 1827 O O . SER A 1 313 ? 5.118 -40.142 -1.741 1.00 40.20 303 SER A O 1
ATOM 1829 N N . SER A 1 314 ? 7.185 -39.250 -1.647 1.00 43.80 304 SER A N 1
ATOM 1830 C CA . SER A 1 314 ? 7.879 -40.383 -1.003 1.00 47.20 304 SER A CA 1
ATOM 1831 C C . SER A 1 314 ? 7.499 -41.781 -1.506 1.00 49.25 304 SER A C 1
ATOM 1832 O O . SER A 1 314 ? 7.609 -42.064 -2.701 1.00 48.96 304 SER A O 1
ATOM 1835 N N . ASP A 1 315 ? 7.073 -42.666 -0.610 1.00 52.13 305 ASP A N 1
ATOM 1836 C CA . ASP A 1 315 ? 6.840 -44.043 -1.055 1.00 56.53 305 ASP A CA 1
ATOM 1837 C C . ASP A 1 315 ? 5.409 -44.301 -1.523 1.00 54.76 305 ASP A C 1
ATOM 1838 O O . ASP A 1 315 ? 4.900 -45.410 -1.401 1.00 52.91 305 ASP A O 1
ATOM 1843 N N . ALA A 1 316 ? 4.784 -43.270 -2.088 1.00 54.38 306 ALA A N 1
ATOM 1844 C CA . ALA A 1 316 ? 3.489 -43.420 -2.757 1.00 53.48 306 ALA A CA 1
ATOM 1845 C C . ALA A 1 316 ? 3.444 -44.492 -3.884 1.00 52.89 306 ALA A C 1
ATOM 1846 O O . ALA A 1 316 ? 2.618 -45.403 -3.827 1.00 51.25 306 ALA A O 1
ATOM 1848 N N . PRO A 1 317 ? 4.348 -44.413 -4.883 1.00 53.31 307 PRO A N 1
ATOM 1849 C CA . PRO A 1 317 ? 4.169 -45.260 -6.071 1.00 55.51 307 PRO A CA 1
ATOM 1850 C C . PRO A 1 317 ? 4.239 -46.743 -5.748 1.00 58.33 307 PRO A C 1
ATOM 1851 O O . PRO A 1 317 ? 3.581 -47.557 -6.406 1.00 58.92 307 PRO A O 1
ATOM 1855 N N . ARG A 1 318 ? 5.034 -47.086 -4.740 1.00 59.35 308 ARG A N 1
ATOM 1856 C CA . ARG A 1 318 ? 5.152 -48.468 -4.298 1.00 60.18 308 ARG A CA 1
ATOM 1857 C C . ARG A 1 318 ? 3.851 -48.907 -3.638 1.00 58.54 308 ARG A C 1
ATOM 1858 O O . ARG A 1 318 ? 3.269 -49.936 -3.998 1.00 57.45 308 ARG A O 1
ATOM 1866 N N . ARG A 1 319 ? 3.390 -48.109 -2.680 1.00 57.05 309 ARG A N 1
ATOM 1867 C CA . ARG A 1 319 ? 2.179 -48.433 -1.940 1.00 56.46 309 ARG A CA 1
ATOM 1868 C C . ARG A 1 319 ? 0.983 -48.603 -2.888 1.00 57.70 309 ARG A C 1
ATOM 1869 O O . ARG A 1 319 ? 0.064 -49.388 -2.619 1.00 57.70 309 ARG A O 1
ATOM 1877 N N . ILE A 1 320 ? 1.021 -47.884 -4.008 1.00 56.53 310 ILE A N 1
ATOM 1878 C CA . ILE A 1 320 ? 0.012 -48.028 -5.052 1.00 57.48 310 ILE A CA 1
ATOM 1879 C C . ILE A 1 320 ? 0.186 -49.333 -5.803 1.00 56.92 310 ILE A C 1
ATOM 1880 O O . ILE A 1 320 ? -0.789 -50.061 -6.034 1.00 58.59 310 ILE A O 1
ATOM 1885 N N . GLU A 1 321 ? 1.424 -49.627 -6.188 1.00 56.40 311 GLU A N 1
ATOM 1886 C CA . GLU A 1 321 ? 1.690 -50.809 -6.986 1.00 55.28 311 GLU A CA 1
ATOM 1887 C C . GLU A 1 321 ? 1.164 -52.034 -6.265 1.00 56.10 311 GLU A C 1
ATOM 1888 O O . GLU A 1 321 ? 0.472 -52.857 -6.865 1.00 54.62 311 GLU A O 1
ATOM 1894 N N . GLU A 1 322 ? 1.458 -52.129 -4.970 1.00 57.52 312 GLU A N 1
ATOM 1895 C CA . GLU A 1 322 ? 1.069 -53.292 -4.183 1.00 59.99 312 GLU A CA 1
ATOM 1896 C C . GLU A 1 322 ? -0.444 -53.424 -4.004 1.00 60.83 312 GLU A C 1
ATOM 1897 O O . GLU A 1 322 ? -0.952 -54.536 -3.832 1.00 61.66 312 GLU A O 1
ATOM 1903 N N . SER A 1 323 ? -1.152 -52.294 -4.063 1.00 59.10 313 SER A N 1
ATOM 1904 C CA . SER A 1 323 ? -2.547 -52.190 -3.604 1.00 56.13 313 SER A CA 1
ATOM 1905 C C . SER A 1 323 ? -3.662 -52.584 -4.589 1.00 54.50 313 SER A C 1
ATOM 1906 O O . SER A 1 323 ? -3.417 -52.949 -5.750 1.00 51.80 313 SER A O 1
ATOM 1909 N N . ALA A 1 324 ? -4.894 -52.474 -4.091 1.00 52.09 314 ALA A N 1
ATOM 1910 C CA . ALA A 1 324 ? -6.096 -52.834 -4.839 1.00 52.92 314 ALA A CA 1
ATOM 1911 C C . ALA A 1 324 ? -6.348 -51.952 -6.069 1.00 53.75 314 ALA A C 1
ATOM 1912 O O . ALA A 1 324 ? -6.953 -52.409 -7.050 1.00 54.62 314 ALA A O 1
ATOM 1914 N N . ILE A 1 325 ? -5.902 -50.692 -6.004 1.00 51.41 315 ILE A N 1
ATOM 1915 C CA . ILE A 1 325 ? -6.099 -49.741 -7.099 1.00 47.88 315 ILE A CA 1
ATOM 1916 C C . ILE A 1 325 ? -5.544 -50.344 -8.351 1.00 45.49 315 ILE A C 1
ATOM 1917 O O . ILE A 1 325 ? -4.434 -50.839 -8.359 1.00 45.95 315 ILE A O 1
ATOM 1922 N N . ASP A 1 326 ? -6.330 -50.321 -9.410 1.00 47.02 316 ASP A N 1
ATOM 1923 C CA . ASP A 1 326 ? -5.926 -50.956 -10.648 1.00 46.88 316 ASP A CA 1
ATOM 1924 C C . ASP A 1 326 ? -5.221 -49.959 -11.517 1.00 46.01 316 ASP A C 1
ATOM 1925 O O . ASP A 1 326 ? -4.263 -50.285 -12.204 1.00 46.50 316 ASP A O 1
ATOM 1930 N N . GLU A 1 327 ? -5.676 -48.718 -11.457 1.00 46.79 317 GLU A N 1
ATOM 1931 C CA . GLU A 1 327 ? -5.064 -47.681 -12.265 1.00 46.60 317 GLU A CA 1
ATOM 1932 C C . GLU A 1 327 ? -5.141 -46.309 -11.569 1.00 43.37 317 GLU A C 1
ATOM 1933 O O . GLU A 1 327 ? -6.110 -46.008 -10.863 1.00 40.81 317 GLU A O 1
ATOM 1939 N N . VAL A 1 328 ? -4.080 -45.515 -11.735 1.00 40.24 318 VAL A N 1
ATOM 1940 C CA . VAL A 1 328 ? -4.051 -44.119 -11.304 1.00 36.91 318 VAL A CA 1
ATOM 1941 C C . VAL A 1 328 ? -3.767 -43.200 -12.490 1.00 37.11 318 VAL A C 1
ATOM 1942 O O . VAL A 1 328 ? -2.733 -43.304 -13.154 1.00 35.26 318 VAL A O 1
ATOM 1946 N N . VAL A 1 329 ? -4.711 -42.305 -12.753 1.00 39.19 319 VAL A N 1
ATOM 1947 C CA . VAL A 1 329 ? -4.624 -41.383 -13.876 1.00 37.75 319 VAL A CA 1
ATOM 1948 C C . VAL A 1 329 ? -4.468 -39.954 -13.375 1.00 37.96 319 VAL A C 1
ATOM 1949 O O . VAL A 1 329 ? -5.406 -39.397 -12.792 1.00 41.20 319 VAL A O 1
ATOM 1953 N N . VAL A 1 330 ? -3.295 -39.362 -13.593 1.00 34.36 320 VAL A N 1
ATOM 1954 C CA . VAL A 1 330 ? -3.063 -37.976 -13.185 1.00 35.77 320 VAL A CA 1
ATOM 1955 C C . VAL A 1 330 ? -2.621 -37.131 -14.372 1.00 35.85 320 VAL A C 1
ATOM 1956 O O . VAL A 1 330 ? -2.230 -37.681 -15.391 1.00 37.18 320 VAL A O 1
ATOM 1960 N N . THR A 1 331 ? -2.697 -35.804 -14.256 1.00 36.20 321 THR A N 1
ATOM 1961 C CA . THR A 1 331 ? -2.186 -34.922 -15.314 1.00 35.55 321 THR A CA 1
ATOM 1962 C C . THR A 1 331 ? -0.697 -34.622 -15.112 1.00 37.31 321 THR A C 1
ATOM 1963 O O . THR A 1 331 ? -0.061 -35.130 -14.182 1.00 35.87 321 THR A O 1
ATOM 1967 N N . ASN A 1 332 ? -0.135 -33.796 -15.989 1.00 35.63 322 ASN A N 1
ATOM 1968 C CA . ASN A 1 332 ? 1.267 -33.447 -15.864 1.00 32.45 322 ASN A CA 1
ATOM 1969 C C . ASN A 1 332 ? 1.483 -32.036 -15.282 1.00 32.25 322 ASN A C 1
ATOM 1970 O O . ASN A 1 332 ? 2.510 -31.390 -15.515 1.00 30.02 322 ASN A O 1
ATOM 1975 N N . THR A 1 333 ? 0.516 -31.562 -14.499 1.00 33.77 323 THR A N 1
ATOM 1976 C CA . THR A 1 333 ? 0.721 -30.334 -13.727 1.00 32.76 323 THR A CA 1
ATOM 1977 C C . THR A 1 333 ? 1.979 -30.418 -12.848 1.00 33.57 323 THR A C 1
ATOM 1978 O O . THR A 1 333 ? 2.674 -29.414 -12.617 1.00 33.89 323 THR A O 1
ATOM 1982 N N . ILE A 1 334 ? 2.264 -31.618 -12.357 1.00 31.79 324 ILE A N 1
ATOM 1983 C CA . ILE A 1 334 ? 3.451 -31.853 -11.557 1.00 31.79 324 ILE A CA 1
ATOM 1984 C C . ILE A 1 334 ? 4.269 -32.981 -12.171 1.00 34.16 324 ILE A C 1
ATOM 1985 O O . ILE A 1 334 ? 3.781 -34.102 -12.341 1.00 33.31 324 ILE A O 1
ATOM 1990 N N . PRO A 1 335 ? 5.532 -32.707 -12.480 1.00 37.98 325 PRO A N 1
ATOM 1991 C CA . PRO A 1 335 ? 6.415 -33.751 -13.028 1.00 39.23 325 PRO A CA 1
ATOM 1992 C C . PRO A 1 335 ? 6.601 -34.928 -12.058 1.00 43.32 325 PRO A C 1
ATOM 1993 O O . PRO A 1 335 ? 6.880 -34.716 -10.870 1.00 45.37 325 PRO A O 1
ATOM 1997 N N . HIS A 1 336 ? 6.444 -36.154 -12.553 1.00 43.96 326 HIS A N 1
ATOM 1998 C CA . HIS A 1 336 ? 6.616 -37.340 -11.726 1.00 46.10 326 HIS A CA 1
ATOM 1999 C C . HIS A 1 336 ? 7.361 -38.482 -12.441 1.00 50.75 326 HIS A C 1
ATOM 2000 O O . HIS A 1 336 ? 6.901 -39.626 -12.451 1.00 52.90 326 HIS A O 1
ATOM 2007 N N . GLU A 1 337 ? 8.523 -38.178 -13.015 1.00 53.30 327 GLU A N 1
ATOM 2008 C CA . GLU A 1 337 ? 9.300 -39.163 -13.791 1.00 53.85 327 GLU A CA 1
ATOM 2009 C C . GLU A 1 337 ? 9.498 -40.499 -13.090 1.00 50.08 327 GLU A C 1
ATOM 2010 O O . GLU A 1 337 ? 9.103 -41.554 -13.589 1.00 47.34 327 GLU A O 1
ATOM 2016 N N . VAL A 1 338 ? 10.124 -40.417 -11.926 1.00 50.47 328 VAL A N 1
ATOM 2017 C CA . VAL A 1 338 ? 10.504 -41.568 -11.123 1.00 49.95 328 VAL A CA 1
ATOM 2018 C C . VAL A 1 338 ? 9.318 -42.460 -10.771 1.00 49.03 328 VAL A C 1
ATOM 2019 O O . VAL A 1 338 ? 9.423 -43.686 -10.849 1.00 51.80 328 VAL A O 1
ATOM 2023 N N . GLN A 1 339 ? 8.200 -41.850 -10.374 1.00 47.00 329 GLN A N 1
ATOM 2024 C CA . GLN A 1 339 ? 7.034 -42.605 -9.902 1.00 43.68 329 GLN A CA 1
ATOM 2025 C C . GLN A 1 339 ? 6.385 -43.430 -10.998 1.00 42.39 329 GLN A C 1
ATOM 2026 O O . GLN A 1 339 ? 5.877 -44.513 -10.723 1.00 40.30 329 GLN A O 1
ATOM 2032 N N . LYS A 1 340 ? 6.401 -42.914 -12.228 1.00 41.44 330 LYS A N 1
ATOM 2033 C CA . LYS A 1 340 ? 5.957 -43.673 -13.396 1.00 42.15 330 LYS A CA 1
ATOM 2034 C C . LYS A 1 340 ? 6.727 -44.982 -13.542 1.00 40.66 330 LYS A C 1
ATOM 2035 O O . LYS A 1 340 ? 6.137 -46.044 -13.755 1.00 41.10 330 LYS A O 1
ATOM 2041 N N . LEU A 1 341 ? 8.049 -44.904 -13.420 1.00 39.52 331 LEU A N 1
ATOM 2042 C CA . LEU A 1 341 ? 8.888 -46.104 -13.407 1.00 37.75 331 LEU A CA 1
ATOM 2043 C C . LEU A 1 341 ? 8.614 -47.020 -12.208 1.00 40.67 331 LEU A C 1
ATOM 2044 O O . LEU A 1 341 ? 8.513 -48.240 -12.353 1.00 38.92 331 LEU A O 1
ATOM 2049 N N . GLN A 1 342 ? 8.489 -46.435 -11.021 1.00 41.14 332 GLN A N 1
ATOM 2050 C CA . GLN A 1 342 ? 8.194 -47.217 -9.832 1.00 42.84 332 GLN A CA 1
ATOM 2051 C C . GLN A 1 342 ? 6.792 -47.817 -9.828 1.00 43.60 332 GLN A C 1
ATOM 2052 O O . GLN A 1 342 ? 6.427 -48.530 -8.901 1.00 43.63 332 GLN A O 1
ATOM 2058 N N . CYS A 1 343 ? 5.998 -47.528 -10.849 1.00 45.40 333 CYS A N 1
ATOM 2059 C CA . CYS A 1 343 ? 4.594 -47.901 -10.792 1.00 46.54 333 CYS A CA 1
ATOM 2060 C C . CYS A 1 343 ? 3.890 -47.691 -12.136 1.00 48.64 333 CYS A C 1
ATOM 2061 O O . CYS A 1 343 ? 3.411 -46.587 -12.425 1.00 47.88 333 CYS A O 1
ATOM 2064 N N . PRO A 1 344 ? 3.824 -48.752 -12.967 1.00 51.85 334 PRO A N 1
ATOM 2065 C CA . PRO A 1 344 ? 3.216 -48.633 -14.305 1.00 50.54 334 PRO A CA 1
ATOM 2066 C C . PRO A 1 344 ? 1.694 -48.484 -14.237 1.00 47.75 334 PRO A C 1
ATOM 2067 O O . PRO A 1 344 ? 1.057 -48.231 -15.265 1.00 43.79 334 PRO A O 1
ATOM 2071 N N . LYS A 1 345 ? 1.130 -48.613 -13.031 1.00 45.93 335 LYS A N 1
ATOM 2072 C CA . LYS A 1 345 ? -0.286 -48.287 -12.811 1.00 46.95 335 LYS A CA 1
ATOM 2073 C C . LYS A 1 345 ? -0.587 -46.798 -13.014 1.00 46.93 335 LYS A C 1
ATOM 2074 O O . LYS A 1 345 ? -1.740 -46.428 -13.252 1.00 49.79 335 LYS A O 1
ATOM 2080 N N . ILE A 1 346 ? 0.435 -45.946 -12.896 1.00 43.95 336 ILE A N 1
ATOM 2081 C CA . ILE A 1 346 ? 0.251 -44.504 -13.082 1.00 41.16 336 ILE A CA 1
ATOM 2082 C C . ILE A 1 346 ? 0.216 -44.122 -14.577 1.00 41.13 336 ILE A C 1
ATOM 2083 O O . ILE A 1 346 ? 1.155 -44.372 -15.332 1.00 38.10 336 ILE A O 1
ATOM 2088 N N . LYS A 1 347 ? -0.891 -43.531 -14.998 1.00 42.80 337 LYS A N 1
ATOM 2089 C CA . LYS A 1 347 ? -1.022 -43.050 -16.364 1.00 41.75 337 LYS A CA 1
ATOM 2090 C C . LYS A 1 347 ? -1.113 -41.524 -16.368 1.00 38.46 337 LYS A C 1
ATOM 2091 O O . LYS A 1 347 ? -2.056 -40.966 -15.839 1.00 37.73 337 LYS A O 1
ATOM 2097 N N . THR A 1 348 ? -0.135 -40.854 -16.965 1.00 37.62 338 THR A N 1
ATOM 2098 C CA . THR A 1 348 ? -0.157 -39.398 -17.053 1.00 37.57 338 THR A CA 1
ATOM 2099 C C . THR A 1 348 ? -1.000 -38.939 -18.244 1.00 39.91 338 THR A C 1
ATOM 2100 O O . THR A 1 348 ? -1.042 -39.624 -19.255 1.00 41.68 338 THR A O 1
ATOM 2104 N N . VAL A 1 349 ? -1.681 -37.797 -18.108 1.00 40.55 339 VAL A N 1
ATOM 2105 C CA . VAL A 1 349 ? -2.464 -37.188 -19.197 1.00 42.82 339 VAL A CA 1
ATOM 2106 C C . VAL A 1 349 ? -1.941 -35.776 -19.519 1.00 44.93 339 VAL A C 1
ATOM 2107 O O . VAL A 1 349 ? -1.864 -34.898 -18.639 1.00 47.59 339 VAL A O 1
ATOM 2111 N N . ASP A 1 350 ? -1.584 -35.555 -20.779 1.00 43.69 340 ASP A N 1
ATOM 2112 C CA . ASP A 1 350 ? -0.981 -34.294 -21.167 1.00 41.22 340 ASP A CA 1
ATOM 2113 C C . ASP A 1 350 ? -1.967 -33.127 -21.156 1.00 41.31 340 ASP A C 1
ATOM 2114 O O . ASP A 1 350 ? -3.078 -33.233 -21.666 1.00 40.58 340 ASP A O 1
ATOM 2119 N N . ILE A 1 351 ? -1.518 -31.998 -20.613 1.00 42.17 341 ILE A N 1
ATOM 2120 C CA . ILE A 1 351 ? -2.396 -30.862 -20.348 1.00 39.60 341 ILE A CA 1
ATOM 2121 C C . ILE A 1 351 ? -1.915 -29.541 -20.972 1.00 39.07 341 ILE A C 1
ATOM 2122 O O . ILE A 1 351 ? -2.665 -28.560 -21.046 1.00 39.45 341 ILE A O 1
ATOM 2127 N N . SER A 1 352 ? -0.672 -29.534 -21.433 1.00 36.76 342 SER A N 1
ATOM 2128 C CA . SER A 1 352 ? -0.110 -28.401 -22.193 1.00 38.70 342 SER A CA 1
ATOM 2129 C C . SER A 1 352 ? -1.063 -27.646 -23.142 1.00 38.27 342 SER A C 1
ATOM 2130 O O . SER A 1 352 ? -0.900 -26.446 -23.352 1.00 37.68 342 SER A O 1
ATOM 2133 N N . MET A 1 353 ? -2.035 -28.344 -23.725 1.00 39.93 343 MET A N 1
ATOM 2134 C CA . MET A 1 353 ? -3.027 -27.699 -24.575 1.00 40.63 343 MET A CA 1
ATOM 2135 C C . MET A 1 353 ? -3.868 -26.688 -23.795 1.00 38.66 343 MET A C 1
ATOM 2136 O O . MET A 1 353 ? -4.046 -25.560 -24.230 1.00 39.71 343 MET A O 1
ATOM 2141 N N . ILE A 1 354 ? -4.388 -27.085 -22.640 1.00 39.39 344 ILE A N 1
ATOM 2142 C CA . ILE A 1 354 ? -5.192 -26.170 -21.821 1.00 37.75 344 ILE A CA 1
ATOM 2143 C C . ILE A 1 354 ? -4.308 -24.987 -21.447 1.00 36.43 344 ILE A C 1
ATOM 2144 O O . ILE A 1 354 ? -4.708 -23.830 -21.530 1.00 37.33 344 ILE A O 1
ATOM 2149 N N . LEU A 1 355 ? -3.076 -25.292 -21.082 1.00 34.96 345 LEU A N 1
ATOM 2150 C CA . LEU A 1 355 ? -2.118 -24.262 -20.764 1.00 35.63 345 LEU A CA 1
ATOM 2151 C C . LEU A 1 355 ? -1.704 -23.377 -21.945 1.00 36.44 345 LEU A C 1
ATOM 2152 O O . LEU A 1 355 ? -1.709 -22.158 -21.814 1.00 36.81 345 LEU A O 1
ATOM 2157 N N . SER A 1 356 ? -1.380 -23.951 -23.102 1.00 37.12 346 SER A N 1
ATOM 2158 C CA . SER A 1 356 ? -1.040 -23.086 -24.240 1.00 36.70 346 SER A CA 1
ATOM 2159 C C . SER A 1 356 ? -2.224 -22.246 -24.739 1.00 39.01 346 SER A C 1
ATOM 2160 O O . SER A 1 356 ? -2.052 -21.099 -25.153 1.00 38.94 346 SER A O 1
ATOM 2163 N N . GLU A 1 357 ? -3.433 -22.791 -24.662 1.00 42.51 347 GLU A N 1
ATOM 2164 C CA . GLU A 1 357 ? -4.606 -22.007 -25.042 1.00 45.12 347 GLU A CA 1
ATOM 2165 C C . GLU A 1 357 ? -4.881 -20.850 -24.098 1.00 43.30 347 GLU A C 1
ATOM 2166 O O . GLU A 1 357 ? -5.263 -19.778 -24.538 1.00 43.39 347 GLU A O 1
ATOM 2172 N N . ALA A 1 358 ? -4.670 -21.051 -22.805 1.00 42.83 348 ALA A N 1
ATOM 2173 C CA . ALA A 1 358 ? -4.899 -19.977 -21.855 1.00 38.73 348 ALA A CA 1
ATOM 2174 C C . ALA A 1 358 ? -3.923 -18.844 -22.143 1.00 37.93 348 ALA A C 1
ATOM 2175 O O . ALA A 1 358 ? -4.294 -17.669 -22.126 1.00 36.60 348 ALA A O 1
ATOM 2177 N N . ILE A 1 359 ? -2.677 -19.211 -22.423 1.00 37.19 349 ILE A N 1
ATOM 2178 C CA . ILE A 1 359 ? -1.626 -18.250 -22.765 1.00 39.62 349 ILE A CA 1
ATOM 2179 C C . ILE A 1 359 ? -1.889 -17.555 -24.117 1.00 45.39 349 ILE A C 1
ATOM 2180 O O . ILE A 1 359 ? -1.689 -16.352 -24.254 1.00 48.60 349 ILE A O 1
ATOM 2185 N N . ARG A 1 360 ? -2.350 -18.310 -25.106 1.00 47.12 350 ARG A N 1
ATOM 2186 C CA . ARG A 1 360 ? -2.729 -17.714 -26.377 1.00 53.01 350 ARG A CA 1
ATOM 2187 C C . ARG A 1 360 ? -3.796 -16.646 -26.191 1.00 52.85 350 ARG A C 1
ATOM 2188 O O . ARG A 1 360 ? -3.682 -15.570 -26.765 1.00 56.35 350 ARG A O 1
ATOM 2196 N N . ARG A 1 361 ? -4.830 -16.939 -25.401 1.00 51.31 351 ARG A N 1
ATOM 2197 C CA . ARG A 1 361 ? -5.938 -15.993 -25.230 1.00 50.63 351 ARG A CA 1
ATOM 2198 C C . ARG A 1 361 ? -5.418 -14.745 -24.547 1.00 50.37 351 ARG A C 1
ATOM 2199 O O . ARG A 1 361 ? -5.721 -13.624 -24.952 1.00 50.79 351 ARG A O 1
ATOM 2207 N N . ILE A 1 362 ? -4.624 -14.954 -23.503 1.00 50.08 352 ILE A N 1
ATOM 2208 C CA . ILE A 1 362 ? -4.214 -13.864 -22.640 1.00 49.69 352 ILE A CA 1
ATOM 2209 C C . ILE A 1 362 ? -3.256 -12.923 -23.347 1.00 51.14 352 ILE A C 1
ATOM 2210 O O . ILE A 1 362 ? -3.277 -11.712 -23.123 1.00 50.53 352 ILE A O 1
ATOM 2215 N N . HIS A 1 363 ? -2.448 -13.476 -24.240 1.00 54.86 353 HIS A N 1
ATOM 2216 C CA . HIS A 1 363 ? -1.561 -12.648 -25.031 1.00 56.04 353 HIS A CA 1
ATOM 2217 C C . HIS A 1 363 ? -2.343 -11.813 -26.040 1.00 57.11 353 HIS A C 1
ATOM 2218 O O . HIS A 1 363 ? -2.089 -10.619 -26.175 1.00 57.18 353 HIS A O 1
ATOM 2225 N N . ASN A 1 364 ? -3.303 -12.430 -26.726 1.00 59.02 354 ASN A N 1
ATOM 2226 C CA . ASN A 1 364 ? -4.063 -11.735 -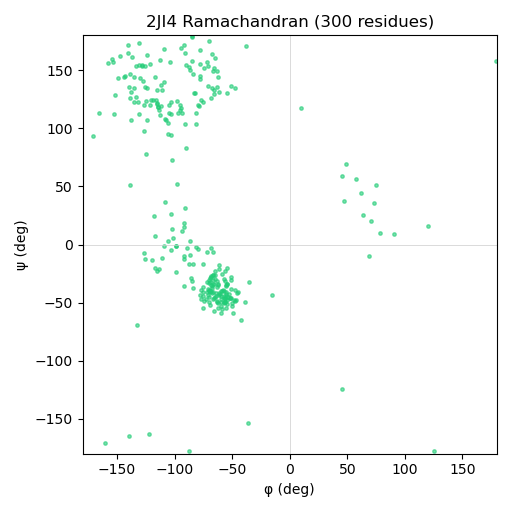27.778 1.00 62.08 354 ASN A CA 1
ATOM 2227 C C . ASN A 1 364 ? -5.205 -10.866 -27.281 1.00 63.08 354 ASN A C 1
ATOM 2228 O O . ASN A 1 364 ? -5.893 -10.231 -28.078 1.00 64.53 354 ASN A O 1
ATOM 2233 N N . GLY A 1 365 ? -5.430 -10.856 -25.974 1.00 63.05 355 GLY A N 1
ATOM 2234 C CA . GLY A 1 365 ? -6.522 -10.077 -25.421 1.00 62.60 355 GLY A CA 1
ATOM 2235 C C . GLY A 1 365 ? -7.877 -10.663 -25.770 1.00 63.22 355 GLY A C 1
ATOM 2236 O O . GLY A 1 365 ? -8.881 -9.961 -25.709 1.00 63.21 355 GLY A O 1
ATOM 2237 N N . GLU A 1 366 ? -7.913 -11.946 -26.130 1.00 63.38 356 GLU A N 1
ATOM 2238 C CA . GLU A 1 366 ? -9.185 -12.633 -26.384 1.00 66.57 356 GLU A CA 1
ATOM 2239 C C . GLU A 1 366 ? -9.871 -13.003 -25.068 1.00 65.09 356 GLU A C 1
ATOM 2240 O O . GLU A 1 366 ? -9.263 -12.951 -23.994 1.00 65.43 356 GLU A O 1
ATOM 2246 N N . SER A 1 367 ? -11.139 -13.383 -25.163 1.00 64.09 357 SER A N 1
ATOM 2247 C CA . SER A 1 367 ? -11.915 -13.820 -24.007 1.00 64.50 357 SER A CA 1
ATOM 2248 C C . SER A 1 367 ? -11.333 -15.140 -23.527 1.00 65.52 357 SER A C 1
ATOM 2249 O O . SER A 1 367 ? -10.579 -15.777 -24.263 1.00 68.19 357 SER A O 1
ATOM 2252 N N . MET A 1 368 ? -11.664 -15.547 -22.303 1.00 64.19 358 MET A N 1
ATOM 2253 C CA . MET A 1 368 ? -11.332 -16.894 -21.831 1.00 64.17 358 MET A CA 1
ATOM 2254 C C . MET A 1 368 ? -12.553 -17.805 -21.963 1.00 67.02 358 MET A C 1
ATOM 2255 O O . MET A 1 368 ? -12.434 -19.026 -22.078 1.00 68.01 358 MET A O 1
ATOM 2260 N N . SER A 1 369 ? -13.724 -17.176 -21.975 1.00 69.07 359 SER A N 1
ATOM 2261 C CA . SER A 1 369 ? -15.027 -17.841 -21.970 1.00 69.84 359 SER A CA 1
ATOM 2262 C C . SER A 1 369 ? -15.110 -19.340 -22.307 1.00 70.99 359 SER A C 1
ATOM 2263 O O . SER A 1 369 ? -15.850 -20.065 -21.625 1.00 70.18 359 SER A O 1
ATOM 2265 N N . TYR A 1 370 ? -14.403 -19.835 -23.328 1.00 72.94 360 TYR A N 1
ATOM 2266 C CA . TYR A 1 370 ? -14.844 -21.152 -23.802 1.00 75.20 360 TYR A CA 1
ATOM 2267 C C . TYR A 1 370 ? -14.484 -22.549 -23.251 1.00 73.77 360 TYR A C 1
ATOM 2268 O O . TYR A 1 370 ? -15.358 -23.425 -23.265 1.00 76.26 360 TYR A O 1
ATOM 2277 N N . LEU A 1 371 ? -13.273 -22.838 -22.793 1.00 69.73 361 LEU A N 1
ATOM 2278 C CA . LEU A 1 371 ? -12.004 -22.367 -23.253 1.00 63.37 361 LEU A CA 1
ATOM 2279 C C . LEU A 1 371 ? -11.668 -23.663 -23.983 1.00 61.36 361 LEU A C 1
ATOM 2280 O O . LEU A 1 371 ? -10.674 -23.780 -24.703 1.00 60.96 361 LEU A O 1
ATOM 2285 N N . PHE A 1 372 ? -12.578 -24.622 -23.787 1.00 58.62 362 PHE A N 1
ATOM 2286 C CA . PHE A 1 372 ? -12.464 -26.014 -24.193 1.00 57.80 362 PHE A CA 1
ATOM 2287 C C . PHE A 1 372 ? -13.187 -26.368 -25.485 1.00 60.57 362 PHE A C 1
ATOM 2288 O O . PHE A 1 372 ? -13.142 -27.523 -25.908 1.00 62.27 362 PHE A O 1
ATOM 2296 N N . ARG A 1 373 ? -13.864 -25.402 -26.104 1.00 62.56 363 ARG A N 1
ATOM 2297 C CA . ARG A 1 373 ? -14.687 -25.697 -27.283 1.00 63.04 363 ARG A CA 1
ATOM 2298 C C . ARG A 1 373 ? -13.886 -26.461 -28.333 1.00 62.31 363 ARG A C 1
ATOM 2299 O O . ARG A 1 373 ? -14.350 -27.466 -28.857 1.00 62.39 363 ARG A O 1
ATOM 2301 N N . ASN A 1 374 ? -12.667 -26.014 -28.606 1.00 62.69 364 ASN A N 1
ATOM 2302 C CA . ASN A 1 374 ? -11.884 -26.625 -29.677 1.00 64.74 364 ASN A CA 1
ATOM 2303 C C . ASN A 1 374 ? -10.683 -27.475 -29.279 1.00 64.71 364 ASN A C 1
ATOM 2304 O O . ASN A 1 374 ? -10.003 -28.037 -30.138 1.00 67.33 364 ASN A O 1
ATOM 2309 N N . ILE A 1 375 ? -10.419 -27.574 -27.985 1.00 62.22 365 ILE A N 1
ATOM 2310 C CA . ILE A 1 375 ? -9.316 -28.402 -27.524 1.00 58.78 365 ILE A CA 1
ATOM 2311 C C . ILE A 1 375 ? -9.864 -29.697 -26.946 1.00 56.77 365 ILE A C 1
ATOM 2312 O O . ILE A 1 375 ? -11.022 -29.764 -26.557 1.00 55.15 365 ILE A O 1
ATOM 2317 N N . GLY A 1 376 ? -9.030 -30.728 -26.926 1.00 56.44 366 GLY A N 1
ATOM 2318 C CA . GLY A 1 376 ? -9.434 -32.030 -26.435 1.00 56.92 366 GLY A CA 1
ATOM 2319 C C . GLY A 1 376 ? -8.225 -32.873 -26.081 1.00 58.72 366 GLY A C 1
ATOM 2320 O O . GLY A 1 376 ? -7.092 -32.384 -26.094 1.00 60.50 366 GLY A O 1
ATOM 2321 N N . LEU A 1 377 ? -8.465 -34.151 -25.799 1.00 58.29 367 LEU A N 1
ATOM 2322 C CA . LEU A 1 377 ? -7.436 -35.059 -25.291 1.00 57.66 367 LEU A CA 1
ATOM 2323 C C . LEU A 1 377 ? -6.243 -35.450 -26.175 1.00 58.56 367 LEU A C 1
ATOM 2324 O O . LEU A 1 377 ? -5.207 -35.762 -25.610 1.00 60.99 367 LEU A O 1
ATOM 2329 N N . ASP A 1 378 ? -6.317 -35.445 -27.514 1.00 58.18 368 ASP A N 1
ATOM 2330 C CA . ASP A 1 378 ? -7.354 -34.810 -28.345 1.00 59.01 368 ASP A CA 1
ATOM 2331 C C . ASP A 1 378 ? -8.710 -35.501 -28.418 1.00 55.70 368 ASP A C 1
ATOM 2332 O O . ASP A 1 378 ? -9.706 -34.857 -28.757 1.00 51.06 368 ASP A O 1
#

Nearest PDB structures (foldseek):
  2ji4-assembly1_A  TM=1.003E+00  e=1.101E-59  Homo sapiens
  2c4k-assembly3_C  TM=9.892E-01  e=1.057E-47  Homo sapiens
  7yk1-assembly1_D  TM=9.682E-01  e=8.534E-36  Homo sapiens
  4f8e-assembly1_B  TM=9.614E-01  e=3.038E-35  Homo sapiens
  6asv-assembly1_A  TM=9.560E-01  e=2.079E-31  Escherichia coli O157:H7

InterPro domains:
  IPR000836 Phosphoribosyltransferase domain [cd06223] (165-323)
  IPR005946 Ribose-phosphate pyrophosphokinase [PF14572] (179-363)
  IPR005946 Ribose-phosphate pyrophosphokinase [PTHR10210] (20-364)
  IPR005946 Ribose-phosphate pyrophosphokinase [TIGR01251] (29-363)
  IPR029057 Phosphoribosyltransferase-like [G3DSA:3.40.50.2020] (33-356)
  IPR029057 Phosphoribosyltransferase-like [G3DSA:3.40.50.2020] (165-339)
  IPR029057 Phosphoribosyltransferase-like [SSF53271] (28-178)
  IPR029057 Phosphoribosyltransferase-like [SSF53271] (179-362)
  IPR029099 Ribose-phosphate pyrophosphokinase, N-terminal domain [PF13793] (28-138)